Protein AF-A0A2M8KSE2-F1 (afdb_monomer)

Sequence (345 aa):
MVDVSLIIIALLVLVIVVGVIILFKKSGQSHSSEMLEYLKQTMQTVHETNRRYDELTHMVSKQLADQSTGFFSTLQKNSADMNQRLDKAAQVIGAVQKNIGELSEVGRSIKDLQDYLRSPKLRGNIGEHILVEALRQLLPRELYEIQYAFPSGETVDAIIKIGDMYIPIDSKFPMENFTKMNKTHAEEKKLAQKQFFIDVRKHIADIAKKYISANAKTVNYALMYVPSESIYYEIIQHDDIFNLSRDKSVLLVSPMSFNAFLRAVLMSLQGIRVQKKAREILSILESTKKEYEKIDEALGVLEKHFGNAYNQLQNVNKFFMRLGTKLEQTKHVELPVRKEEEASV

Structure (mmCIF, N/CA/C/O backbone):
data_AF-A0A2M8KSE2-F1
#
_entry.id   AF-A0A2M8KSE2-F1
#
loop_
_atom_site.group_PDB
_atom_site.id
_atom_site.type_symbol
_atom_site.label_atom_id
_atom_site.label_alt_id
_atom_site.label_comp_id
_atom_site.label_asym_id
_atom_site.label_entity_id
_atom_site.label_seq_id
_atom_site.pdbx_PDB_ins_code
_atom_site.Cartn_x
_atom_site.Cartn_y
_atom_site.Cartn_z
_atom_site.occupancy
_atom_site.B_iso_or_equiv
_atom_site.auth_seq_id
_atom_site.auth_comp_id
_atom_site.auth_asym_id
_atom_site.auth_atom_id
_atom_site.pdbx_PDB_model_num
ATOM 1 N N . MET A 1 1 ? 18.320 -4.318 -51.887 1.00 44.09 1 MET A N 1
ATOM 2 C CA . MET A 1 1 ? 18.591 -2.927 -52.308 1.00 44.09 1 MET A CA 1
ATOM 3 C C . MET A 1 1 ? 20.033 -2.887 -52.770 1.00 44.09 1 MET A C 1
ATOM 5 O O . MET A 1 1 ? 20.881 -3.331 -52.010 1.00 44.09 1 MET A O 1
ATOM 9 N N . VAL A 1 2 ? 20.306 -2.498 -54.018 1.00 41.31 2 VAL A N 1
ATOM 10 C CA . VAL A 1 2 ? 21.694 -2.348 -54.487 1.00 41.31 2 VAL A CA 1
ATOM 11 C C . VAL A 1 2 ? 22.317 -1.196 -53.704 1.00 41.31 2 VAL A C 1
ATOM 13 O O . VAL A 1 2 ? 21.706 -0.136 -53.586 1.00 41.31 2 VAL A O 1
ATOM 16 N N . ASP A 1 3 ? 23.480 -1.447 -53.113 1.00 65.31 3 ASP A N 1
ATOM 17 C CA . ASP A 1 3 ? 24.165 -0.518 -52.224 1.00 65.31 3 ASP A CA 1
ATOM 18 C C . ASP A 1 3 ? 24.578 0.736 -53.011 1.00 65.31 3 ASP A C 1
ATOM 20 O O . ASP A 1 3 ? 25.306 0.657 -54.005 1.00 65.31 3 ASP A O 1
ATOM 24 N N . VAL A 1 4 ? 24.067 1.900 -52.603 1.00 62.91 4 VAL A N 1
ATOM 25 C CA . VAL A 1 4 ? 24.293 3.182 -53.294 1.00 62.91 4 VAL A CA 1
ATOM 26 C C . VAL A 1 4 ? 25.793 3.489 -53.391 1.00 62.91 4 VAL A C 1
ATOM 28 O O . VAL A 1 4 ? 26.250 4.059 -54.380 1.00 62.91 4 VAL A O 1
ATOM 31 N N . SER A 1 5 ? 26.577 3.018 -52.419 1.00 57.56 5 SER A N 1
ATOM 32 C CA . SER A 1 5 ? 28.038 3.111 -52.403 1.00 57.56 5 SER A CA 1
ATOM 33 C C . SER A 1 5 ? 28.705 2.338 -53.554 1.00 57.56 5 SER A C 1
ATOM 35 O O . SER A 1 5 ? 29.595 2.865 -54.222 1.00 57.56 5 SER A O 1
ATOM 37 N N . LEU A 1 6 ? 28.223 1.130 -53.862 1.00 63.75 6 LEU A N 1
ATOM 38 C CA . LEU A 1 6 ? 28.687 0.304 -54.981 1.00 63.75 6 LEU A CA 1
ATOM 39 C C . LEU A 1 6 ? 28.359 0.945 -56.332 1.00 63.75 6 LEU A C 1
ATOM 41 O O . LEU A 1 6 ? 29.178 0.891 -57.246 1.00 63.75 6 LEU A O 1
ATOM 45 N N . ILE A 1 7 ? 27.198 1.596 -56.444 1.00 70.25 7 ILE A N 1
ATOM 46 C CA . ILE A 1 7 ? 26.791 2.317 -57.659 1.00 70.25 7 ILE A CA 1
ATOM 47 C C . ILE A 1 7 ? 27.693 3.536 -57.887 1.00 70.25 7 ILE A C 1
ATOM 49 O O . ILE A 1 7 ? 28.144 3.759 -59.010 1.00 70.25 7 ILE A O 1
ATOM 53 N N . ILE A 1 8 ? 28.005 4.296 -56.830 1.00 68.44 8 ILE A N 1
ATOM 54 C CA . ILE A 1 8 ? 28.887 5.469 -56.917 1.00 68.44 8 ILE A CA 1
ATOM 55 C C . ILE A 1 8 ? 30.313 5.050 -57.293 1.00 68.44 8 ILE A C 1
ATOM 57 O O . ILE A 1 8 ? 30.895 5.642 -58.199 1.00 68.44 8 ILE A O 1
ATOM 61 N N . ILE A 1 9 ? 30.862 4.003 -56.664 1.00 71.44 9 ILE A N 1
ATOM 62 C CA . ILE A 1 9 ? 32.203 3.486 -56.987 1.00 71.44 9 ILE A CA 1
ATOM 63 C C . ILE A 1 9 ? 32.243 2.948 -58.425 1.00 71.44 9 ILE A C 1
ATOM 65 O O . ILE A 1 9 ? 33.186 3.246 -59.157 1.00 71.44 9 ILE A O 1
ATOM 69 N N . ALA A 1 10 ? 31.214 2.216 -58.862 1.00 73.75 10 ALA A N 1
ATOM 70 C CA . ALA A 1 10 ? 31.125 1.706 -60.229 1.00 73.75 10 ALA A CA 1
ATOM 71 C C . ALA A 1 10 ? 31.049 2.835 -61.272 1.00 73.75 10 ALA A C 1
ATOM 73 O O . ALA A 1 10 ? 31.732 2.758 -62.291 1.00 73.75 10 ALA A O 1
ATOM 74 N N . LEU A 1 11 ? 30.288 3.905 -61.009 1.00 74.19 11 LEU A N 1
ATOM 75 C CA . LEU A 1 11 ? 30.236 5.094 -61.869 1.00 74.19 11 LEU A CA 1
ATOM 76 C C . LEU A 1 11 ? 31.586 5.818 -61.931 1.00 74.19 11 LEU A C 1
ATOM 78 O O . LEU A 1 11 ? 32.013 6.211 -63.014 1.00 74.19 11 LEU A O 1
ATOM 82 N N . LEU A 1 12 ? 32.288 5.951 -60.802 1.00 71.75 12 LEU A N 1
ATOM 83 C CA . LEU A 1 12 ? 33.606 6.593 -60.742 1.00 71.75 12 LEU A CA 1
ATOM 84 C C . LEU A 1 12 ? 34.656 5.794 -61.529 1.00 71.75 12 LEU A C 1
ATOM 86 O O . LEU A 1 12 ? 35.400 6.364 -62.325 1.00 71.75 12 LEU A O 1
ATOM 90 N N . VAL A 1 13 ? 34.666 4.466 -61.374 1.00 75.94 13 VAL A N 1
ATOM 91 C CA . VAL A 1 13 ? 35.534 3.568 -62.152 1.00 75.94 13 VAL A CA 1
ATOM 92 C C . VAL A 1 13 ? 35.181 3.623 -63.639 1.00 75.94 13 VAL A C 1
ATOM 94 O O . VAL A 1 13 ? 36.085 3.696 -64.466 1.00 75.94 13 VAL A O 1
ATOM 97 N N . LEU A 1 14 ? 33.894 3.656 -63.997 1.00 74.75 14 LEU A N 1
ATOM 98 C CA . LEU A 1 14 ? 33.448 3.761 -65.388 1.00 74.75 14 LEU A CA 1
ATOM 99 C C . LEU A 1 14 ? 33.913 5.072 -66.036 1.00 74.75 14 LEU A C 1
ATOM 101 O O . LEU A 1 14 ? 34.422 5.044 -67.152 1.00 74.75 14 LEU A O 1
ATOM 105 N N . VAL A 1 15 ? 33.800 6.204 -65.335 1.00 78.00 15 VAL A N 1
ATOM 106 C CA . VAL A 1 15 ? 34.282 7.508 -65.823 1.00 78.00 15 VAL A CA 1
ATOM 107 C C . VAL A 1 15 ? 35.799 7.491 -66.022 1.00 78.00 15 VAL A C 1
ATOM 109 O O . VAL A 1 15 ? 36.280 7.951 -67.058 1.00 78.00 15 VAL A O 1
ATOM 112 N N . ILE A 1 16 ? 36.553 6.901 -65.087 1.00 75.81 16 ILE A N 1
ATOM 113 C CA . ILE A 1 16 ? 38.011 6.749 -65.208 1.00 75.81 16 ILE A CA 1
ATOM 114 C C . ILE A 1 16 ? 38.365 5.865 -66.414 1.00 75.81 16 ILE A C 1
ATOM 116 O O . ILE A 1 16 ? 39.215 6.239 -67.218 1.00 75.81 16 ILE A O 1
ATOM 120 N N . VAL A 1 17 ? 37.696 4.722 -66.587 1.00 77.62 17 VAL A N 1
ATOM 121 C CA . VAL A 1 17 ? 37.949 3.783 -67.693 1.00 77.62 17 VAL A CA 1
ATOM 122 C C . VAL A 1 17 ? 37.598 4.405 -69.046 1.00 77.62 17 VAL A C 1
ATOM 124 O O . VAL A 1 17 ? 38.388 4.310 -69.983 1.00 77.62 17 VAL A O 1
ATOM 127 N N . VAL A 1 18 ? 36.457 5.090 -69.157 1.00 78.44 18 VAL A N 1
ATOM 128 C CA . VAL A 1 18 ? 36.048 5.791 -70.384 1.00 78.44 18 VAL A CA 1
ATOM 129 C C . VAL A 1 18 ? 37.015 6.932 -70.707 1.00 78.44 18 VAL A C 1
ATOM 131 O O . VAL A 1 18 ? 37.415 7.073 -71.862 1.00 78.44 18 VAL A O 1
ATOM 134 N N . GLY A 1 19 ? 37.464 7.687 -69.698 1.00 76.12 19 GLY A N 1
ATOM 135 C CA . GLY A 1 19 ? 38.499 8.709 -69.856 1.00 76.12 19 GLY A CA 1
ATOM 136 C C . GLY A 1 19 ? 39.807 8.129 -70.399 1.00 76.12 19 GLY A C 1
ATOM 137 O O . GLY A 1 19 ? 40.349 8.637 -71.378 1.00 76.12 19 GLY A O 1
ATOM 138 N N . VAL A 1 20 ? 40.268 7.006 -69.840 1.00 72.56 20 VAL A N 1
ATOM 139 C CA . VAL A 1 20 ? 41.473 6.299 -70.304 1.00 72.56 20 VAL A CA 1
ATOM 140 C C . VAL A 1 20 ? 41.312 5.802 -71.748 1.00 72.56 20 VAL A C 1
ATOM 142 O O . VAL A 1 20 ? 42.213 5.998 -72.561 1.00 72.56 20 VAL A O 1
ATOM 145 N N . ILE A 1 21 ? 40.166 5.218 -72.112 1.00 77.56 21 ILE A N 1
ATOM 146 C CA . ILE A 1 21 ? 39.914 4.697 -73.470 1.00 77.56 21 ILE A CA 1
ATOM 147 C C . ILE A 1 21 ? 39.871 5.821 -74.516 1.00 77.56 21 ILE A C 1
ATOM 149 O O . ILE A 1 21 ? 40.443 5.676 -75.599 1.00 77.56 21 ILE A O 1
ATOM 153 N N . ILE A 1 22 ? 39.223 6.950 -74.208 1.00 76.06 22 ILE A N 1
ATOM 154 C CA . ILE A 1 22 ? 39.171 8.116 -75.105 1.00 76.06 22 ILE A CA 1
ATOM 155 C C . ILE A 1 22 ? 40.580 8.687 -75.332 1.00 76.06 22 ILE A C 1
ATOM 157 O O . ILE A 1 22 ? 40.906 9.070 -76.456 1.00 76.06 22 ILE A O 1
ATOM 161 N N . LEU A 1 23 ? 41.431 8.678 -74.301 1.00 59.25 23 LEU A N 1
ATOM 162 C CA . LEU A 1 23 ? 42.822 9.133 -74.381 1.00 59.25 23 LEU A CA 1
ATOM 163 C C . LEU A 1 23 ? 43.706 8.190 -75.211 1.00 59.25 23 LEU A C 1
ATOM 165 O O . LEU A 1 23 ? 44.484 8.658 -76.040 1.00 59.25 23 LEU A O 1
ATOM 169 N N . PHE A 1 24 ? 43.543 6.870 -75.073 1.00 62.16 24 PHE A N 1
ATOM 170 C CA . PHE A 1 24 ? 44.286 5.892 -75.881 1.00 62.16 24 PHE A CA 1
ATOM 171 C C . PHE A 1 24 ? 43.940 5.954 -77.374 1.00 62.16 24 PHE A C 1
ATOM 173 O O . PHE A 1 24 ? 44.793 5.687 -78.217 1.00 62.16 24 PHE A O 1
ATOM 180 N N . LYS A 1 25 ? 42.701 6.325 -77.720 1.00 60.66 25 LYS A N 1
ATOM 181 C CA . LYS A 1 25 ? 42.246 6.378 -79.116 1.00 60.66 25 LYS A CA 1
ATOM 182 C C . LYS A 1 25 ? 42.729 7.629 -79.869 1.00 60.66 25 LYS A C 1
ATOM 184 O O . LYS A 1 25 ? 42.568 7.679 -81.087 1.00 60.66 25 LYS A O 1
ATOM 189 N N . LYS A 1 26 ? 43.292 8.641 -79.188 1.00 52.66 26 LYS A N 1
ATOM 190 C CA . LYS A 1 26 ? 43.499 9.973 -79.784 1.00 52.66 26 LYS A CA 1
ATOM 191 C C . LYS A 1 26 ? 44.944 10.415 -80.056 1.00 52.66 26 LYS A C 1
ATOM 193 O O . LYS A 1 26 ? 45.080 11.434 -80.725 1.00 52.66 26 LYS A O 1
ATOM 198 N N . SER A 1 27 ? 46.027 9.735 -79.650 1.00 48.41 27 SER A N 1
ATOM 199 C CA . SER A 1 27 ? 47.361 10.262 -80.022 1.00 48.41 27 SER A CA 1
ATOM 200 C C . SER A 1 27 ? 48.564 9.338 -79.828 1.00 48.41 27 SER A C 1
ATOM 202 O O . SER A 1 27 ? 48.822 8.842 -78.734 1.00 48.41 27 SER A O 1
ATOM 204 N N . GLY A 1 28 ? 49.380 9.245 -80.883 1.00 51.38 28 GLY A N 1
ATOM 205 C CA . GLY A 1 28 ? 50.820 9.051 -80.775 1.00 51.38 28 GLY A CA 1
ATOM 206 C C . GLY A 1 28 ? 51.539 10.377 -80.479 1.00 51.38 28 GLY A C 1
ATOM 207 O O . GLY A 1 28 ? 51.339 11.376 -81.162 1.00 51.38 28 GLY A O 1
ATOM 208 N N . GLN A 1 29 ? 52.412 10.322 -79.471 1.00 46.50 29 GLN A N 1
ATOM 209 C CA . GLN A 1 29 ? 53.623 11.132 -79.266 1.00 46.50 29 GLN A CA 1
ATOM 210 C C . GLN A 1 29 ? 53.564 12.534 -78.611 1.00 46.50 29 GLN A C 1
ATOM 212 O O . GLN A 1 29 ? 54.625 12.999 -78.210 1.00 46.50 29 GLN A O 1
ATOM 217 N N . SER A 1 30 ? 52.405 13.160 -78.337 1.00 48.66 30 SER A N 1
ATOM 218 C CA . SER A 1 30 ? 52.358 14.456 -77.593 1.00 48.66 30 SER A CA 1
ATOM 219 C C . SER A 1 30 ? 51.653 14.433 -76.214 1.00 48.66 30 SER A C 1
ATOM 221 O O . SER A 1 30 ? 51.507 15.476 -75.585 1.00 48.66 30 SER A O 1
ATOM 223 N N . HIS A 1 31 ? 51.213 13.273 -75.707 1.00 52.88 31 HIS A N 1
ATOM 224 C CA . HIS A 1 31 ? 50.297 13.162 -74.545 1.00 52.88 31 HIS A CA 1
ATOM 225 C C . HIS A 1 31 ? 50.946 12.932 -73.160 1.00 52.88 31 HIS A C 1
ATOM 227 O O . HIS A 1 31 ? 50.240 12.887 -72.154 1.00 52.88 31 HIS A O 1
ATOM 233 N N . SER A 1 32 ? 52.272 12.773 -73.058 1.00 55.28 32 SER A N 1
ATOM 234 C CA . SER A 1 32 ? 52.916 12.453 -71.766 1.00 55.28 32 SER A CA 1
ATOM 235 C C . SER A 1 32 ? 52.898 13.635 -70.778 1.00 55.28 32 SER A C 1
ATOM 237 O O . SER A 1 32 ? 52.727 13.434 -69.578 1.00 55.28 32 SER A O 1
ATOM 239 N N . SER A 1 33 ? 53.013 14.881 -71.253 1.00 58.81 33 SER A N 1
ATOM 240 C CA . SER A 1 33 ? 52.985 16.082 -70.400 1.00 58.81 33 SER A CA 1
ATOM 241 C C . SER A 1 33 ? 51.590 16.400 -69.851 1.00 58.81 33 SER A C 1
ATOM 243 O O . SER A 1 33 ? 51.463 16.611 -68.650 1.00 58.81 33 SER A O 1
ATOM 245 N N . GLU A 1 34 ? 50.552 16.379 -70.691 1.00 68.00 34 GLU A N 1
ATOM 246 C CA . GLU A 1 34 ? 49.160 16.627 -70.272 1.00 68.00 34 GLU A CA 1
ATOM 247 C C . GLU A 1 34 ? 48.639 15.537 -69.325 1.00 68.00 34 GLU A C 1
ATOM 249 O O . GLU A 1 34 ? 47.987 15.838 -68.326 1.00 68.00 34 GLU A O 1
ATOM 254 N N . MET A 1 35 ? 48.990 14.269 -69.577 1.00 62.91 35 MET A N 1
ATOM 255 C CA . MET A 1 35 ? 48.657 13.159 -68.680 1.00 62.91 35 MET A CA 1
ATOM 256 C C . MET A 1 35 ? 49.332 13.311 -67.312 1.00 62.91 35 MET A C 1
ATOM 258 O O . MET A 1 35 ? 48.713 13.035 -66.287 1.00 62.91 35 MET A O 1
ATOM 262 N N . LEU A 1 36 ? 50.591 13.756 -67.272 1.00 67.69 36 LEU A N 1
ATOM 263 C CA . LEU A 1 36 ? 51.289 14.009 -66.011 1.00 67.69 36 LEU A CA 1
ATOM 264 C C . LEU A 1 36 ? 50.680 15.180 -65.241 1.00 67.69 36 LEU A C 1
ATOM 266 O O . LEU A 1 36 ? 50.601 15.109 -64.018 1.00 67.69 36 LEU A O 1
ATOM 270 N N . GLU A 1 37 ? 50.229 16.224 -65.931 1.00 73.94 37 GLU A N 1
ATOM 271 C CA . GLU A 1 37 ? 49.560 17.359 -65.293 1.00 73.94 37 GLU A CA 1
ATOM 272 C C . GLU A 1 37 ? 48.201 16.948 -64.711 1.00 73.94 37 GLU A C 1
ATOM 274 O O . GLU A 1 37 ? 47.922 17.202 -63.540 1.00 73.94 37 GLU A O 1
ATOM 279 N N . TYR A 1 38 ? 47.406 16.186 -65.470 1.00 74.12 38 TYR A N 1
ATOM 280 C CA . TYR A 1 38 ? 46.151 15.607 -64.987 1.00 74.12 38 TYR A CA 1
ATOM 281 C C . TYR A 1 38 ? 46.367 14.658 -63.797 1.00 74.12 38 TYR A C 1
ATOM 283 O O . TYR A 1 38 ? 45.605 14.663 -62.827 1.00 74.12 38 TYR A O 1
ATOM 291 N N . LEU A 1 39 ? 47.434 13.855 -63.829 1.00 71.88 39 LEU A N 1
ATOM 292 C CA . LEU A 1 39 ? 47.775 12.938 -62.747 1.00 71.88 39 LEU A CA 1
ATOM 293 C C . LEU A 1 39 ? 48.263 13.681 -61.495 1.00 71.88 39 LEU A C 1
ATOM 295 O O . LEU A 1 39 ? 47.887 13.299 -60.390 1.00 71.88 39 LEU A O 1
ATOM 299 N N . LYS A 1 40 ? 49.033 14.767 -61.645 1.00 75.19 40 LYS A N 1
ATOM 300 C CA . LYS A 1 40 ? 49.417 15.662 -60.539 1.00 75.19 40 LYS A CA 1
ATOM 301 C C . LYS A 1 40 ? 48.204 16.344 -59.914 1.00 75.19 40 LYS A C 1
ATOM 303 O O . LYS A 1 40 ? 48.079 16.343 -58.690 1.00 75.19 40 LYS A O 1
ATOM 308 N N . GLN A 1 41 ? 47.292 16.862 -60.733 1.00 77.62 41 GLN A N 1
ATOM 309 C CA . GLN A 1 41 ? 46.042 17.453 -60.260 1.00 77.62 41 GLN A CA 1
ATOM 310 C C . GLN A 1 41 ? 45.202 16.412 -59.502 1.00 77.62 41 GLN A C 1
ATOM 312 O O . GLN A 1 41 ? 44.742 16.667 -58.391 1.00 77.62 41 GLN A O 1
ATOM 317 N N . THR A 1 42 ? 45.092 15.196 -60.041 1.00 72.44 42 THR A N 1
ATOM 318 C CA . THR A 1 42 ? 44.384 14.086 -59.387 1.00 72.44 42 THR A CA 1
ATOM 319 C C . THR A 1 42 ? 45.064 13.661 -58.077 1.00 72.44 42 THR A C 1
ATOM 321 O O . THR A 1 42 ? 44.369 13.428 -57.090 1.00 72.44 42 THR A O 1
ATOM 324 N N . MET A 1 43 ? 46.407 13.614 -58.012 1.00 71.19 43 MET A N 1
ATOM 325 C CA . MET A 1 43 ? 47.148 13.356 -56.762 1.00 71.19 43 MET A CA 1
ATOM 326 C C . MET A 1 43 ? 46.779 14.368 -55.680 1.00 71.19 43 MET A C 1
ATOM 328 O O . MET A 1 43 ? 46.512 13.983 -54.542 1.00 71.19 43 MET A O 1
ATOM 332 N N . GLN A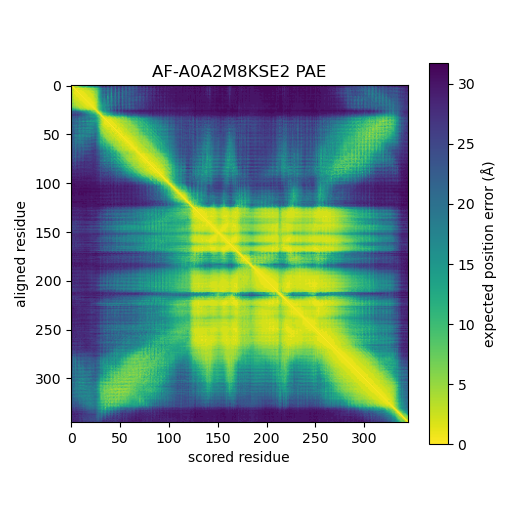 1 44 ? 46.777 15.656 -56.032 1.00 77.88 44 GLN A N 1
ATOM 333 C CA . GLN A 1 44 ? 46.474 16.736 -55.099 1.00 77.88 44 GLN A CA 1
ATOM 334 C C . GLN A 1 44 ? 45.044 16.619 -54.571 1.00 77.88 44 GLN A C 1
ATOM 336 O O . GLN A 1 44 ? 44.844 16.649 -53.358 1.00 77.88 44 GLN A O 1
ATOM 341 N N . THR A 1 45 ? 44.066 16.369 -55.447 1.00 75.75 45 THR A N 1
ATOM 342 C CA . THR A 1 45 ? 42.672 16.143 -55.041 1.00 75.75 45 THR A CA 1
ATOM 343 C C . THR A 1 45 ? 42.520 14.906 -54.150 1.00 75.75 45 THR A C 1
ATOM 345 O O . THR A 1 45 ? 41.795 14.949 -53.157 1.00 75.75 45 THR A O 1
ATOM 348 N N . VAL A 1 46 ? 43.227 13.808 -54.437 1.00 72.56 46 VAL A N 1
ATOM 349 C CA . VAL A 1 46 ? 43.206 12.589 -53.605 1.00 72.56 46 VAL A CA 1
ATOM 350 C C . VAL A 1 46 ? 43.862 12.824 -52.239 1.00 72.56 46 VAL A C 1
ATOM 352 O O . VAL A 1 46 ? 43.361 12.330 -51.229 1.00 72.56 46 VAL A O 1
ATOM 355 N N . HIS A 1 47 ? 44.954 13.588 -52.168 1.00 74.44 47 HIS A N 1
ATOM 356 C CA . HIS A 1 47 ? 45.590 13.965 -50.899 1.00 74.44 47 HIS A CA 1
ATOM 357 C C . HIS A 1 47 ? 44.699 14.877 -50.052 1.00 74.44 47 HIS A C 1
ATOM 359 O O . HIS A 1 47 ? 44.583 14.675 -48.843 1.00 74.44 47 HIS A O 1
ATOM 365 N N . GLU A 1 48 ? 44.042 15.851 -50.678 1.00 77.50 48 GLU A N 1
ATOM 366 C CA . GLU A 1 48 ? 43.097 16.732 -49.995 1.00 77.50 48 GLU A CA 1
ATOM 367 C C . GLU A 1 48 ? 41.873 15.955 -49.491 1.00 77.50 48 GLU A C 1
ATOM 369 O O . GLU A 1 48 ? 41.442 16.136 -48.352 1.00 77.50 48 GLU A O 1
ATOM 374 N N . THR A 1 49 ? 41.369 15.017 -50.297 1.00 73.81 49 THR A N 1
ATOM 375 C CA . THR A 1 49 ? 40.265 14.131 -49.907 1.00 73.81 49 THR A CA 1
ATOM 376 C C . THR A 1 49 ? 40.660 13.221 -48.741 1.00 73.81 49 THR A C 1
ATOM 378 O O . THR A 1 49 ? 39.876 13.083 -47.810 1.00 73.81 49 THR A O 1
ATOM 381 N N . ASN A 1 50 ? 41.878 12.659 -48.736 1.00 72.88 50 ASN A N 1
ATOM 382 C CA . ASN A 1 50 ? 42.402 11.867 -47.612 1.00 72.88 50 ASN A CA 1
ATOM 383 C C . ASN A 1 50 ? 42.429 12.668 -46.305 1.00 72.88 50 ASN A C 1
ATOM 385 O O . ASN A 1 50 ? 41.911 12.196 -45.300 1.00 72.88 50 ASN A O 1
ATOM 389 N N . ARG A 1 51 ? 42.966 13.896 -46.330 1.00 77.75 51 ARG A N 1
ATOM 390 C CA . ARG A 1 51 ? 43.019 14.761 -45.139 1.00 77.75 51 ARG A CA 1
ATOM 391 C C . ARG A 1 51 ? 41.633 15.079 -44.588 1.00 77.75 51 ARG A C 1
ATOM 393 O O . ARG A 1 51 ? 41.408 14.947 -43.391 1.00 77.75 51 ARG A O 1
ATOM 400 N N . ARG A 1 52 ? 40.684 15.429 -45.462 1.00 76.81 52 ARG A N 1
ATOM 401 C CA . ARG A 1 52 ? 39.290 15.671 -45.057 1.00 76.81 52 ARG A CA 1
ATOM 402 C C . ARG A 1 52 ? 38.626 14.410 -44.496 1.00 76.81 52 ARG A C 1
ATOM 404 O O . ARG A 1 52 ? 37.804 14.507 -43.591 1.00 76.81 52 ARG A O 1
ATOM 411 N N . TYR A 1 53 ? 38.976 13.232 -45.014 1.00 72.25 53 TYR A N 1
ATOM 412 C CA . TYR A 1 53 ? 38.453 11.955 -44.526 1.00 72.25 53 TYR A CA 1
ATOM 413 C C . TYR A 1 53 ? 39.021 11.583 -43.148 1.00 72.25 53 TYR A C 1
ATOM 415 O O . TYR A 1 53 ? 38.269 11.117 -42.292 1.00 72.25 53 TYR A O 1
ATOM 423 N N . ASP A 1 54 ? 40.312 11.836 -42.911 1.00 73.88 54 ASP A N 1
ATOM 424 C CA . ASP A 1 54 ? 40.960 11.687 -41.600 1.00 73.88 54 ASP A CA 1
ATOM 425 C C . ASP A 1 54 ? 40.307 12.597 -40.550 1.00 73.88 54 ASP A C 1
ATOM 427 O O . ASP A 1 54 ? 39.922 12.139 -39.472 1.00 73.88 54 ASP A O 1
ATOM 431 N N . GLU A 1 55 ? 40.113 13.876 -40.884 1.00 80.75 55 GLU A N 1
ATOM 432 C CA . GLU A 1 55 ? 39.451 14.853 -40.013 1.00 80.75 55 GLU A CA 1
ATOM 433 C C . GLU A 1 55 ? 38.006 14.449 -39.692 1.00 80.75 55 GLU A C 1
ATOM 435 O O . GLU A 1 55 ? 37.600 14.479 -38.528 1.00 80.75 55 GLU A O 1
ATOM 440 N N . LEU A 1 56 ? 37.240 14.015 -40.699 1.00 75.56 56 LEU A N 1
ATOM 441 C CA . LEU A 1 56 ? 35.865 13.551 -40.517 1.00 75.56 56 LEU A CA 1
ATOM 442 C C . LEU A 1 56 ? 35.803 12.289 -39.646 1.00 75.56 56 LEU A C 1
ATOM 444 O O . LEU A 1 56 ? 34.965 12.208 -38.751 1.00 75.56 56 LEU A O 1
ATOM 448 N N . THR A 1 57 ? 36.701 11.327 -39.868 1.00 72.19 57 THR A N 1
ATOM 449 C CA . THR A 1 57 ? 36.748 10.073 -39.099 1.00 72.19 57 THR A CA 1
ATOM 450 C C . THR A 1 57 ? 37.078 10.345 -37.633 1.00 72.19 57 THR A C 1
ATOM 452 O O . THR A 1 57 ? 36.395 9.840 -36.742 1.00 72.19 57 THR A O 1
ATOM 455 N N . HIS A 1 58 ? 38.067 11.203 -37.363 1.00 78.38 58 HIS A N 1
ATOM 456 C CA . HIS A 1 58 ? 38.400 11.616 -36.001 1.00 78.38 58 HIS A CA 1
ATOM 457 C C . HIS A 1 58 ? 37.267 12.394 -35.324 1.00 78.38 58 HIS A C 1
ATOM 459 O O . HIS A 1 58 ? 36.996 12.170 -34.144 1.00 78.38 58 HIS A O 1
ATOM 465 N N . MET A 1 59 ? 36.593 13.286 -36.052 1.00 76.81 59 MET A N 1
ATOM 466 C CA . MET A 1 59 ? 35.472 14.065 -35.525 1.00 76.81 59 MET A CA 1
ATOM 467 C C . MET A 1 59 ? 34.283 13.170 -35.172 1.00 76.81 59 MET A C 1
ATOM 469 O O . MET A 1 59 ? 33.738 13.287 -34.077 1.00 76.81 59 MET A O 1
ATOM 473 N N . VAL A 1 60 ? 33.928 12.235 -36.057 1.00 72.75 60 VAL A N 1
ATOM 474 C CA . VAL A 1 60 ? 32.859 11.257 -35.826 1.00 72.75 60 VAL A CA 1
ATOM 475 C C . VAL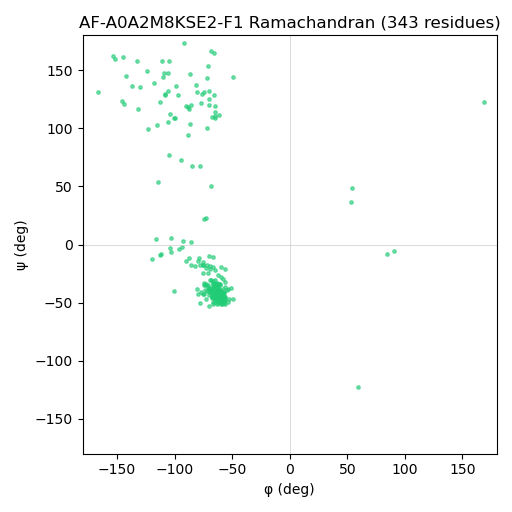 A 1 60 ? 33.214 10.347 -34.653 1.00 72.75 60 VAL A C 1
ATOM 477 O O . VAL A 1 60 ? 32.426 10.249 -33.720 1.00 72.75 60 VAL A O 1
ATOM 480 N N . SER A 1 61 ? 34.407 9.744 -34.634 1.00 71.25 61 SER A N 1
ATOM 481 C CA . SER A 1 61 ? 34.839 8.856 -33.543 1.00 71.25 61 SER A CA 1
ATOM 482 C C . SER A 1 61 ? 34.801 9.557 -32.180 1.00 71.25 61 SER A C 1
ATOM 484 O O . SER A 1 61 ? 34.235 9.035 -31.219 1.00 71.25 61 SER A O 1
ATOM 486 N N . LYS A 1 62 ? 35.319 10.788 -32.110 1.00 79.44 62 LYS A N 1
ATOM 487 C CA . LYS A 1 62 ? 35.291 11.594 -30.887 1.00 79.44 62 LYS A CA 1
ATOM 488 C C . LYS A 1 62 ? 33.864 11.931 -30.456 1.00 79.44 62 LYS A C 1
ATOM 490 O O . LYS A 1 62 ? 33.522 11.751 -29.292 1.00 79.44 62 LYS A O 1
ATOM 495 N N . GLN A 1 63 ? 33.023 12.384 -31.384 1.00 74.31 63 GLN A N 1
ATOM 496 C CA . GLN A 1 63 ? 31.644 12.753 -31.074 1.00 74.31 63 GLN A CA 1
ATOM 497 C C . GLN A 1 63 ? 30.807 11.548 -30.628 1.00 74.31 63 GLN A C 1
ATOM 499 O O . GLN A 1 63 ? 29.975 11.689 -29.735 1.00 74.31 63 GLN A O 1
ATOM 504 N N . LEU A 1 64 ? 31.064 10.359 -31.180 1.00 69.38 64 LEU A N 1
ATOM 505 C CA . LEU A 1 64 ? 30.441 9.109 -30.744 1.00 69.38 64 LEU A CA 1
ATOM 506 C C . LEU A 1 64 ? 30.892 8.699 -29.338 1.00 69.38 64 LEU A C 1
ATOM 508 O O . LEU A 1 64 ? 30.050 8.357 -28.507 1.00 69.38 64 LEU A O 1
ATOM 512 N N . ALA A 1 65 ? 32.190 8.787 -29.037 1.00 72.19 65 ALA A N 1
ATOM 513 C CA . ALA A 1 65 ? 32.713 8.503 -27.701 1.00 72.19 65 ALA A CA 1
ATOM 514 C C . ALA A 1 65 ? 32.150 9.469 -26.639 1.00 72.19 65 ALA A C 1
ATOM 516 O O . ALA A 1 65 ? 31.736 9.041 -25.554 1.00 72.19 65 ALA A O 1
ATOM 517 N N . ASP A 1 66 ? 32.070 10.761 -26.970 1.00 77.12 66 ASP A N 1
ATOM 518 C CA . ASP A 1 66 ? 31.506 11.796 -26.100 1.00 77.12 66 ASP A CA 1
ATOM 519 C C . ASP A 1 66 ? 29.999 11.576 -25.874 1.00 77.12 66 ASP A C 1
ATOM 521 O O . ASP A 1 66 ? 29.513 11.658 -24.742 1.00 77.12 66 ASP A O 1
ATOM 525 N N . GLN A 1 67 ? 29.251 11.233 -26.928 1.00 69.94 67 GLN A N 1
ATOM 526 C CA . GLN A 1 67 ? 27.814 10.964 -26.844 1.00 69.94 67 GLN A CA 1
ATOM 527 C C . GLN A 1 67 ? 27.517 9.687 -26.045 1.00 69.94 67 GLN A C 1
ATOM 529 O O . GLN A 1 67 ? 26.590 9.678 -25.230 1.00 69.94 67 GLN A O 1
ATOM 534 N N . SER A 1 68 ? 28.337 8.646 -26.214 1.00 65.94 68 SER A N 1
ATOM 535 C CA . SER A 1 68 ? 28.235 7.390 -25.467 1.00 65.94 68 SER A CA 1
ATOM 536 C C . SER A 1 68 ? 28.451 7.607 -23.970 1.00 65.94 68 SER A C 1
ATOM 538 O O . SER A 1 68 ? 27.599 7.281 -23.136 1.00 65.94 68 SER A O 1
ATOM 540 N N . THR A 1 69 ? 29.537 8.297 -23.620 1.00 73.25 69 THR A N 1
ATOM 541 C CA . THR A 1 69 ? 29.857 8.655 -22.231 1.00 73.25 69 THR A CA 1
ATOM 542 C C . THR A 1 69 ? 28.781 9.562 -21.619 1.00 73.25 69 THR A C 1
ATOM 544 O O . THR A 1 69 ? 28.358 9.365 -20.473 1.00 73.25 69 THR A O 1
ATOM 547 N N . GLY A 1 70 ? 28.277 10.534 -22.387 1.00 74.94 70 GLY A N 1
ATOM 548 C CA . GLY A 1 70 ? 27.194 11.425 -21.971 1.00 74.94 70 GLY A CA 1
ATOM 549 C C . GLY A 1 70 ? 25.898 10.673 -21.659 1.00 74.94 70 GLY A C 1
ATOM 550 O O . GLY A 1 70 ? 25.263 10.930 -20.630 1.00 74.94 70 GLY A O 1
ATOM 551 N N . PHE A 1 71 ? 25.541 9.689 -22.484 1.00 70.38 71 PHE A N 1
ATOM 552 C CA . PHE A 1 71 ? 24.358 8.861 -22.277 1.00 70.38 71 PHE A CA 1
ATOM 553 C C . PHE A 1 71 ? 24.479 7.973 -21.032 1.00 70.38 71 PHE A C 1
ATOM 555 O O . PHE A 1 71 ? 23.608 8.030 -20.159 1.00 70.38 71 PHE A O 1
ATOM 562 N N . PHE A 1 72 ? 25.577 7.218 -20.890 1.00 66.69 72 PHE A N 1
ATOM 563 C CA . PHE A 1 72 ? 25.802 6.366 -19.716 1.00 66.69 72 PHE A CA 1
ATOM 564 C C . PHE A 1 72 ? 25.808 7.170 -18.414 1.00 66.69 72 PHE A C 1
ATOM 566 O O . PHE A 1 72 ? 25.184 6.762 -17.432 1.00 66.69 72 PHE A O 1
ATOM 573 N N . SER A 1 73 ? 26.439 8.348 -18.411 1.00 72.75 73 SER A N 1
ATOM 574 C CA . SER A 1 73 ? 26.449 9.223 -17.235 1.00 72.75 73 SER A CA 1
ATOM 575 C C . SER A 1 73 ? 25.052 9.748 -16.877 1.00 72.75 73 SER A C 1
ATOM 577 O O . SER A 1 73 ? 24.709 9.836 -15.696 1.00 72.75 73 SER A O 1
ATOM 579 N N . THR A 1 74 ? 24.217 10.051 -17.876 1.00 73.69 74 THR A N 1
ATOM 580 C CA . THR A 1 74 ? 22.836 10.516 -17.682 1.00 73.69 74 THR A CA 1
ATOM 581 C C . THR A 1 74 ? 21.950 9.394 -17.151 1.00 73.69 74 THR A C 1
ATOM 583 O O . THR A 1 74 ? 21.211 9.600 -16.189 1.00 73.69 74 THR A O 1
ATOM 586 N N . LEU A 1 75 ? 22.072 8.184 -17.703 1.00 66.19 75 LEU A N 1
ATOM 587 C CA . LEU A 1 75 ? 21.385 7.003 -17.180 1.00 66.19 75 LEU A CA 1
ATOM 588 C C . LEU A 1 75 ? 21.788 6.697 -15.735 1.00 66.19 75 LEU A C 1
ATOM 590 O O . LEU A 1 75 ? 20.919 6.460 -14.896 1.00 66.19 75 LEU A O 1
ATOM 594 N N . GLN A 1 76 ? 23.086 6.729 -15.426 1.00 71.62 76 GLN A N 1
ATOM 595 C CA . GLN A 1 76 ? 23.583 6.461 -14.079 1.00 71.62 76 GLN A CA 1
ATOM 596 C C . GLN A 1 76 ? 23.086 7.512 -13.079 1.00 71.62 76 GLN A C 1
ATOM 598 O O . GLN A 1 76 ? 22.632 7.146 -11.996 1.00 71.62 76 GLN A O 1
ATOM 603 N N . LYS A 1 77 ? 23.102 8.801 -13.448 1.00 78.50 77 LYS A N 1
ATOM 604 C CA . LYS A 1 77 ? 22.546 9.887 -12.624 1.00 78.50 77 LYS A CA 1
ATOM 605 C C . LYS A 1 77 ? 21.045 9.728 -12.397 1.00 78.50 77 LYS A C 1
ATOM 607 O O . LYS A 1 77 ? 20.608 9.829 -11.258 1.00 78.50 77 LYS A O 1
ATOM 612 N N . ASN A 1 78 ? 20.269 9.438 -13.441 1.00 67.50 78 ASN A N 1
ATOM 613 C CA . ASN A 1 78 ? 18.820 9.246 -13.321 1.00 67.50 78 ASN A CA 1
ATOM 614 C C . ASN A 1 78 ? 18.471 8.021 -12.463 1.00 67.50 78 ASN A C 1
ATOM 616 O O . ASN A 1 78 ? 17.551 8.078 -11.650 1.00 67.50 78 ASN A O 1
ATOM 620 N N . SER A 1 79 ? 19.229 6.930 -12.598 1.00 62.56 79 SER A N 1
ATOM 621 C CA . SER A 1 79 ? 19.088 5.740 -11.753 1.00 62.56 79 SER A CA 1
ATOM 622 C C . SER A 1 79 ? 19.433 6.038 -10.287 1.00 62.56 79 SER A C 1
ATOM 624 O O . SER A 1 79 ? 18.687 5.666 -9.381 1.00 62.56 79 SER A O 1
ATOM 626 N N . ALA A 1 80 ? 20.520 6.776 -10.040 1.00 74.19 80 ALA A N 1
ATOM 627 C CA . ALA A 1 80 ? 20.926 7.183 -8.697 1.00 74.19 80 ALA A CA 1
ATOM 628 C C . ALA A 1 80 ? 19.919 8.145 -8.037 1.00 74.19 80 ALA A C 1
ATOM 630 O O . ALA A 1 80 ? 19.560 7.932 -6.880 1.00 74.19 80 ALA A O 1
ATOM 631 N N . ASP A 1 81 ? 19.421 9.154 -8.762 1.00 76.00 81 ASP A N 1
ATOM 632 C CA . ASP A 1 81 ? 18.384 10.075 -8.269 1.00 76.00 81 ASP A CA 1
ATOM 633 C C . ASP A 1 81 ? 17.090 9.324 -7.937 1.00 76.00 81 ASP A C 1
ATOM 635 O O . ASP A 1 81 ? 16.496 9.525 -6.878 1.00 76.00 81 ASP A O 1
ATOM 639 N N . MET A 1 82 ? 16.684 8.385 -8.795 1.00 69.31 82 MET A N 1
ATOM 640 C CA . MET A 1 82 ? 15.536 7.527 -8.529 1.00 69.31 82 MET A CA 1
ATOM 641 C C . MET A 1 82 ? 15.730 6.702 -7.252 1.00 69.31 82 MET A C 1
ATOM 643 O O . MET A 1 82 ? 14.843 6.717 -6.401 1.00 69.31 82 MET A O 1
ATOM 647 N N . ASN A 1 83 ? 16.872 6.029 -7.080 1.00 66.88 83 ASN A N 1
ATOM 648 C CA . ASN A 1 83 ? 17.164 5.270 -5.860 1.00 66.88 83 ASN A CA 1
ATOM 649 C C . ASN A 1 83 ? 17.126 6.170 -4.622 1.00 66.88 83 ASN A C 1
ATOM 651 O O . ASN A 1 83 ? 16.443 5.852 -3.655 1.00 66.88 83 ASN A O 1
ATOM 655 N N . GLN A 1 84 ? 17.738 7.354 -4.684 1.00 76.25 84 GLN A N 1
ATOM 656 C CA . GLN A 1 84 ? 17.713 8.313 -3.581 1.00 76.25 84 GLN A CA 1
ATOM 657 C C . GLN A 1 84 ? 16.288 8.796 -3.258 1.00 76.25 84 GLN A C 1
ATOM 659 O O . GLN A 1 84 ? 15.942 9.009 -2.093 1.00 76.25 84 GLN A O 1
ATOM 664 N N . ARG A 1 85 ? 15.437 8.988 -4.271 1.00 70.06 85 ARG A N 1
ATOM 665 C CA . ARG A 1 85 ? 14.027 9.362 -4.085 1.00 70.06 85 ARG A CA 1
ATOM 666 C C . ARG A 1 85 ? 13.205 8.213 -3.506 1.00 70.06 85 ARG A C 1
ATOM 668 O O . ARG A 1 85 ? 12.338 8.475 -2.673 1.00 70.06 85 ARG A O 1
ATOM 675 N N . LEU A 1 86 ? 13.481 6.971 -3.902 1.00 65.31 86 LEU A N 1
ATOM 676 C CA . LEU A 1 86 ? 12.867 5.777 -3.320 1.00 65.31 86 LEU A CA 1
ATOM 677 C C . LEU A 1 86 ? 13.291 5.587 -1.863 1.00 65.31 86 LEU A C 1
ATOM 679 O O . LEU A 1 86 ? 12.427 5.349 -1.024 1.00 65.31 86 LEU A O 1
ATOM 683 N N . ASP A 1 87 ? 14.565 5.797 -1.542 1.00 71.06 87 ASP A N 1
ATOM 684 C CA . ASP A 1 87 ? 15.079 5.739 -0.173 1.00 71.06 87 ASP A CA 1
ATOM 685 C C . ASP A 1 87 ? 14.454 6.825 0.703 1.00 71.06 87 ASP A C 1
ATOM 687 O O . ASP A 1 87 ? 14.003 6.546 1.811 1.00 71.06 87 ASP A O 1
ATOM 691 N N . LYS A 1 88 ? 14.338 8.060 0.196 1.00 72.75 88 LYS A N 1
ATOM 692 C CA . LYS A 1 88 ? 13.626 9.143 0.896 1.00 72.75 88 LYS A CA 1
ATOM 693 C C . LYS A 1 88 ? 12.151 8.811 1.104 1.00 72.75 88 LYS A C 1
ATOM 695 O O . LYS A 1 88 ? 11.624 9.056 2.184 1.00 72.75 88 LYS A O 1
ATOM 700 N N . ALA A 1 89 ? 11.478 8.246 0.102 1.00 59.91 89 ALA A N 1
ATOM 701 C CA . ALA A 1 89 ? 10.092 7.811 0.246 1.00 59.91 89 ALA A CA 1
ATOM 702 C C . ALA A 1 89 ? 9.966 6.694 1.295 1.00 59.91 89 ALA A C 1
ATOM 704 O O . ALA A 1 89 ? 9.096 6.770 2.160 1.00 59.91 89 ALA A O 1
ATOM 705 N N . ALA A 1 90 ? 10.866 5.708 1.279 1.00 63.78 90 ALA A N 1
ATOM 706 C CA . ALA A 1 90 ? 10.927 4.640 2.271 1.00 63.78 90 ALA A CA 1
ATOM 707 C C . ALA A 1 90 ? 11.219 5.180 3.681 1.00 63.78 90 ALA A C 1
ATOM 709 O O . ALA A 1 90 ? 10.596 4.736 4.641 1.00 63.78 90 ALA A O 1
ATOM 710 N N . GLN A 1 91 ? 12.093 6.181 3.811 1.00 69.19 91 GLN A N 1
ATOM 711 C CA . GLN A 1 91 ? 12.379 6.865 5.074 1.00 69.19 91 GLN A CA 1
ATOM 712 C C . GLN A 1 91 ? 11.186 7.664 5.592 1.00 69.19 91 GLN A C 1
ATOM 714 O O . GLN A 1 91 ? 10.899 7.589 6.779 1.00 69.19 91 GLN A O 1
ATOM 719 N N . VAL A 1 92 ? 10.470 8.407 4.741 1.00 61.78 92 VAL A N 1
ATOM 720 C CA . VAL A 1 92 ? 9.250 9.127 5.147 1.00 61.78 92 VAL A CA 1
ATOM 721 C C . VAL A 1 92 ? 8.177 8.134 5.588 1.00 61.78 92 VAL A C 1
ATOM 723 O O . VAL A 1 92 ? 7.567 8.322 6.638 1.00 61.78 92 VAL A O 1
ATOM 726 N N . ILE A 1 93 ? 7.998 7.034 4.852 1.00 58.66 93 ILE A N 1
ATOM 727 C CA . ILE A 1 93 ? 7.099 5.944 5.250 1.00 58.66 93 ILE A CA 1
ATOM 728 C C . ILE A 1 93 ? 7.546 5.350 6.601 1.00 58.66 93 ILE A C 1
ATOM 730 O O . ILE A 1 93 ? 6.728 5.213 7.508 1.00 58.66 93 ILE A O 1
ATOM 734 N N . GLY A 1 94 ? 8.838 5.078 6.797 1.00 58.31 94 GLY A N 1
ATOM 735 C CA . GLY A 1 94 ? 9.376 4.564 8.063 1.00 58.31 94 GLY A CA 1
ATOM 736 C C . GLY A 1 94 ? 9.279 5.554 9.234 1.00 58.31 94 GLY A C 1
ATOM 737 O O . GLY A 1 94 ? 8.999 5.163 10.364 1.00 58.31 94 GLY A O 1
ATOM 738 N N . ALA A 1 95 ? 9.445 6.853 8.987 1.00 56.62 95 ALA A N 1
ATOM 739 C CA . ALA A 1 95 ? 9.347 7.900 10.004 1.00 56.62 95 ALA A CA 1
ATOM 740 C C . ALA A 1 95 ? 7.900 8.110 10.470 1.00 56.62 95 ALA A C 1
ATOM 742 O O . ALA A 1 95 ? 7.656 8.302 11.660 1.00 56.62 95 ALA A O 1
ATOM 743 N N . VAL A 1 96 ? 6.920 7.996 9.568 1.00 51.75 96 VAL A N 1
ATOM 744 C CA . VAL A 1 96 ? 5.503 8.009 9.962 1.00 51.75 96 VAL A CA 1
ATOM 745 C C . VAL A 1 96 ? 5.155 6.757 10.782 1.00 51.75 96 VAL A C 1
ATOM 747 O O . VAL A 1 96 ? 4.395 6.865 11.741 1.00 51.75 96 VAL A O 1
ATOM 750 N N . GLN A 1 97 ? 5.774 5.601 10.505 1.00 45.75 97 GLN A N 1
ATOM 751 C CA . GLN A 1 97 ? 5.617 4.386 11.321 1.00 45.75 97 GLN A CA 1
ATOM 752 C C . GLN A 1 97 ? 6.110 4.598 12.764 1.00 45.75 97 GLN A C 1
ATOM 754 O O . GLN A 1 97 ? 5.510 4.075 13.700 1.00 45.75 97 GLN A O 1
ATOM 759 N N . LYS A 1 98 ? 7.153 5.420 12.951 1.00 49.41 98 LYS A N 1
ATOM 760 C CA . LYS A 1 98 ? 7.668 5.821 14.269 1.00 49.41 98 LYS A CA 1
ATOM 761 C C . LYS A 1 98 ? 6.747 6.825 14.980 1.00 49.41 98 LYS A C 1
ATOM 763 O O . LYS A 1 98 ? 6.491 6.664 16.168 1.00 49.41 98 LYS A O 1
ATOM 768 N N . ASN A 1 99 ? 6.168 7.782 14.250 1.00 46.00 99 ASN A N 1
ATOM 769 C CA . ASN A 1 99 ? 5.220 8.766 14.800 1.00 46.00 99 ASN A CA 1
ATOM 770 C C . ASN A 1 99 ? 3.861 8.161 15.205 1.00 46.00 99 ASN A C 1
ATOM 772 O O . ASN A 1 99 ? 3.148 8.748 16.013 1.00 46.00 99 ASN A O 1
ATOM 776 N N . ILE A 1 100 ? 3.503 6.973 14.705 1.00 47.72 100 ILE A N 1
ATOM 777 C CA . ILE A 1 100 ? 2.349 6.204 15.210 1.00 47.72 100 ILE A CA 1
ATOM 778 C C . ILE A 1 100 ? 2.567 5.750 16.672 1.00 47.72 100 ILE A C 1
ATOM 780 O O . ILE A 1 100 ? 1.593 5.529 17.388 1.00 47.72 100 ILE A O 1
ATOM 784 N N . GLY A 1 101 ? 3.819 5.667 17.143 1.00 46.91 101 GLY A N 1
ATOM 785 C CA . GLY A 1 101 ? 4.161 5.347 18.535 1.00 46.91 101 GLY A CA 1
ATOM 786 C C . GLY A 1 101 ? 4.034 6.514 19.524 1.00 46.91 101 GLY A C 1
ATOM 787 O O . GLY A 1 101 ? 4.006 6.277 20.728 1.00 46.91 101 GLY A O 1
ATOM 788 N N . GLU A 1 102 ? 3.917 7.758 19.048 1.00 46.00 102 GLU A N 1
ATOM 789 C CA . GLU A 1 102 ? 3.893 8.975 19.878 1.00 46.00 102 GLU A CA 1
ATOM 790 C C . GLU A 1 102 ? 2.525 9.685 19.801 1.00 46.00 102 GLU A C 1
ATOM 792 O O . GLU A 1 102 ? 2.415 10.869 19.493 1.00 46.00 102 GLU A O 1
ATOM 797 N N . LEU A 1 103 ? 1.431 8.968 20.071 1.00 46.66 103 LEU A N 1
ATOM 798 C CA . LEU A 1 103 ? 0.081 9.552 20.112 1.00 46.66 103 LEU A CA 1
ATOM 799 C C . LEU A 1 103 ? -0.235 10.169 21.491 1.00 46.66 103 LEU A C 1
ATOM 801 O O . LEU A 1 103 ? -1.110 9.697 22.210 1.00 46.66 103 LEU A O 1
ATOM 805 N N . SER A 1 104 ? 0.457 11.256 21.854 1.00 43.84 104 SER A N 1
ATOM 806 C CA . SER A 1 104 ? 0.195 12.018 23.096 1.00 43.84 104 SER A CA 1
ATOM 807 C C . SER A 1 104 ? -0.961 13.031 22.991 1.00 43.84 104 SER A C 1
ATOM 809 O O . SER A 1 104 ? -1.513 13.436 24.013 1.00 43.84 104 SER A O 1
ATOM 811 N N . GLU A 1 105 ? -1.384 13.442 21.788 1.00 47.94 105 GLU A N 1
ATOM 812 C CA . GLU A 1 105 ? -2.432 14.475 21.637 1.00 47.94 105 GLU A CA 1
ATOM 813 C C . GLU A 1 105 ? -3.879 13.953 21.675 1.00 47.94 105 GLU A C 1
ATOM 815 O O . GLU A 1 105 ? -4.798 14.720 21.962 1.00 47.94 105 GLU A O 1
ATOM 820 N N . VAL A 1 106 ? -4.109 12.652 21.473 1.00 48.12 106 VAL A N 1
ATOM 821 C CA . VAL A 1 106 ? -5.471 12.080 21.384 1.00 48.12 106 VAL A CA 1
ATOM 822 C C . VAL A 1 106 ? -6.153 11.958 22.759 1.00 48.12 106 VAL A C 1
ATOM 824 O O . VAL A 1 106 ? -7.379 11.902 22.853 1.00 48.12 106 VAL A O 1
ATOM 827 N N . GLY A 1 107 ? -5.384 12.016 23.853 1.00 45.22 107 GLY A N 1
ATOM 828 C CA . GLY A 1 107 ? -5.895 11.883 25.222 1.00 45.22 107 GLY A CA 1
ATOM 829 C C . GLY A 1 107 ? -6.893 12.968 25.654 1.00 45.22 107 GLY A C 1
ATOM 830 O O . GLY A 1 107 ? -7.752 12.700 26.493 1.00 45.22 107 GLY A O 1
ATOM 831 N N . ARG A 1 108 ? -6.834 14.177 25.070 1.00 43.00 108 ARG A N 1
ATOM 832 C CA . ARG A 1 108 ? -7.764 15.274 25.408 1.00 43.00 108 ARG A CA 1
ATOM 833 C C . ARG A 1 108 ? -9.157 15.079 24.803 1.00 43.00 108 ARG A C 1
ATOM 835 O O . ARG A 1 108 ? -10.139 15.234 25.520 1.00 43.00 108 ARG A O 1
ATOM 842 N N . SER A 1 109 ? -9.254 14.643 23.546 1.00 47.53 109 SER A N 1
ATOM 843 C CA . SER A 1 109 ? -10.539 14.422 22.859 1.00 47.53 109 SER A CA 1
ATOM 844 C C . SER A 1 109 ? -11.343 13.237 23.418 1.00 47.53 109 SER A C 1
ATOM 846 O O . SER A 1 109 ? -12.559 13.184 23.258 1.00 47.53 109 SER A O 1
ATOM 848 N N . ILE A 1 110 ? -10.689 12.293 24.105 1.00 48.91 110 ILE A N 1
ATOM 849 C CA . ILE A 1 110 ? -11.325 11.102 24.699 1.00 48.91 110 ILE A CA 1
ATOM 850 C C . ILE A 1 110 ? -12.123 11.439 25.965 1.00 48.91 110 ILE A C 1
ATOM 852 O O . ILE A 1 110 ? -13.150 10.807 26.225 1.00 48.91 110 ILE A O 1
ATOM 856 N N . LYS A 1 111 ? -11.681 12.433 26.747 1.00 46.97 111 LYS A N 1
ATOM 857 C CA . LYS A 1 111 ? -12.384 12.857 27.966 1.00 46.97 111 LYS A CA 1
ATOM 858 C C . LYS A 1 111 ? -13.739 13.485 27.630 1.00 46.97 111 LYS A C 1
ATOM 860 O O . LYS A 1 111 ? -14.744 13.109 28.225 1.00 46.97 111 LYS A O 1
ATOM 865 N N . ASP A 1 112 ? -13.773 14.337 26.607 1.00 53.09 112 ASP A N 1
ATOM 866 C CA . ASP A 1 112 ? -15.013 14.944 26.114 1.00 53.09 112 ASP A CA 1
ATOM 867 C C . ASP A 1 112 ? -15.953 13.876 25.523 1.00 53.09 112 ASP A C 1
ATOM 869 O O . ASP A 1 112 ? -17.155 13.876 25.792 1.00 53.09 112 ASP A O 1
ATOM 873 N N . LEU A 1 113 ? -15.408 12.885 24.803 1.00 51.81 113 LEU A N 1
ATOM 874 C CA . LEU A 1 113 ? -16.168 11.751 24.257 1.00 51.81 113 LEU A CA 1
ATOM 875 C C . LEU A 1 113 ? -16.868 10.927 25.356 1.00 51.81 113 LEU A C 1
ATOM 877 O O . LEU A 1 113 ? -18.017 10.508 25.201 1.00 51.81 113 LEU A O 1
ATOM 881 N N . GLN A 1 114 ? -16.186 10.715 26.486 1.00 54.12 114 GLN A N 1
ATOM 882 C CA . GLN A 1 114 ? -16.735 10.017 27.649 1.00 54.12 114 GLN A CA 1
ATOM 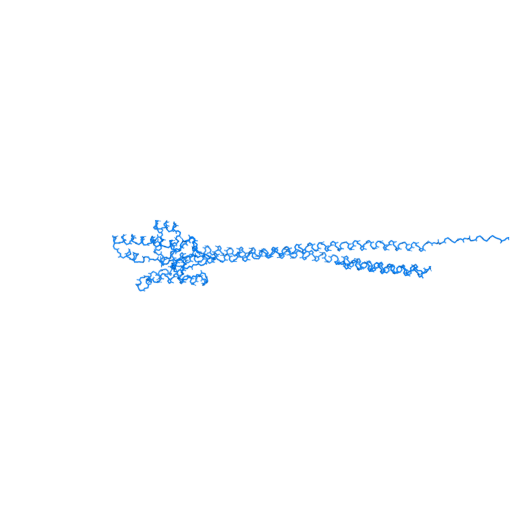883 C C . GLN A 1 114 ? -17.937 10.737 28.263 1.00 54.12 114 GLN A C 1
ATOM 885 O O . GLN A 1 114 ? -18.877 10.073 28.710 1.00 54.12 114 GLN A O 1
ATOM 890 N N . ASP A 1 115 ? -17.925 12.068 28.277 1.00 56.88 115 ASP A N 1
ATOM 891 C CA . ASP A 1 115 ? -19.030 12.864 28.804 1.00 56.88 115 ASP A CA 1
ATOM 892 C C . ASP A 1 115 ? -20.237 12.873 27.848 1.00 56.88 115 ASP A C 1
ATOM 894 O O . ASP A 1 115 ? -21.379 12.767 28.306 1.00 56.88 115 ASP A O 1
ATOM 898 N N . TYR A 1 116 ? -20.014 12.851 26.527 1.00 52.12 116 TYR A N 1
ATOM 899 C CA . TYR A 1 116 ? -21.086 12.724 25.525 1.00 52.12 116 TYR A CA 1
ATOM 900 C C . TYR A 1 116 ? -21.795 11.356 25.548 1.00 52.12 116 TYR A C 1
ATOM 902 O O . TYR A 1 116 ? -23.016 11.286 25.373 1.00 52.12 116 TYR A O 1
ATOM 910 N N . LEU A 1 117 ? -21.073 10.269 25.849 1.00 52.84 117 LEU A N 1
ATOM 911 C CA . LEU A 1 117 ? -21.631 8.910 25.957 1.00 52.84 117 LEU A CA 1
ATOM 912 C C . LEU A 1 117 ? -22.600 8.718 27.144 1.00 52.84 117 LEU A C 1
ATOM 914 O O . LEU A 1 117 ? -23.307 7.708 27.220 1.00 52.84 117 LEU A O 1
ATOM 918 N N . ARG A 1 118 ? -22.685 9.678 28.077 1.00 54.25 118 ARG A N 1
ATOM 919 C CA . ARG A 1 118 ? -23.573 9.595 29.253 1.00 54.25 118 ARG A CA 1
ATOM 920 C C . ARG A 1 118 ? -25.051 9.846 28.910 1.00 54.25 118 ARG A C 1
ATOM 922 O O . ARG A 1 118 ? -25.940 9.334 29.603 1.00 54.25 118 ARG A O 1
ATOM 929 N N . SER A 1 119 ? -25.350 10.561 27.822 1.00 52.09 119 SER A N 1
ATOM 930 C CA . SER A 1 119 ? -26.728 10.927 27.452 1.00 52.09 119 SER A CA 1
ATOM 931 C C . SER A 1 119 ? -27.525 9.750 26.840 1.00 52.09 119 SER A C 1
ATOM 933 O O . SER A 1 119 ? -27.040 9.098 25.917 1.00 52.09 119 SER A O 1
ATOM 935 N N . PRO A 1 120 ? -28.754 9.439 27.311 1.00 49.88 120 PRO A N 1
ATOM 936 C CA . PRO A 1 120 ? -29.580 8.334 26.798 1.00 49.88 120 PRO A CA 1
ATOM 937 C C . PRO A 1 120 ? -30.017 8.449 25.334 1.00 49.88 120 PRO A C 1
ATOM 939 O O . PRO A 1 120 ? -30.115 7.432 24.657 1.00 49.88 120 PRO A O 1
ATOM 942 N N . LYS A 1 121 ? -30.270 9.666 24.833 1.00 46.62 121 LYS A N 1
ATOM 943 C CA . LYS A 1 121 ? -30.828 9.888 23.483 1.00 46.62 121 LYS A CA 1
ATOM 944 C C . LYS A 1 121 ? -29.806 9.740 22.351 1.00 46.62 121 LYS A C 1
ATOM 946 O O . LYS A 1 121 ? -30.198 9.569 21.206 1.00 46.62 121 LYS A O 1
ATOM 951 N N . LEU A 1 122 ? -28.513 9.801 22.668 1.00 50.94 122 LEU A N 1
ATOM 952 C CA . LEU A 1 122 ? -27.421 9.751 21.691 1.00 50.94 122 LEU A CA 1
ATOM 953 C C . LEU A 1 122 ? -26.705 8.380 21.669 1.00 50.94 122 LEU A C 1
ATOM 955 O O . LEU A 1 122 ? -25.815 8.147 20.861 1.00 50.94 122 LEU A O 1
ATOM 959 N N . ARG A 1 123 ? -27.098 7.454 22.554 1.00 56.56 123 ARG A N 1
ATOM 960 C CA . ARG A 1 123 ? -26.359 6.222 22.879 1.00 56.56 123 ARG A CA 1
ATOM 961 C C . ARG A 1 123 ? -26.343 5.137 21.794 1.00 56.56 123 ARG A C 1
ATOM 963 O O . ARG A 1 123 ? -25.439 4.314 21.824 1.00 56.56 123 ARG A O 1
ATOM 970 N N . GLY A 1 124 ? -27.323 5.110 20.888 1.00 57.91 124 GLY A N 1
ATOM 971 C CA . GLY A 1 124 ? -27.433 4.065 19.858 1.00 57.91 124 GLY A CA 1
ATOM 972 C C . GLY A 1 124 ? -26.476 4.272 18.684 1.00 57.91 124 GLY A C 1
ATOM 973 O O . GLY A 1 124 ? -25.707 3.379 18.360 1.00 57.91 124 GLY A O 1
ATOM 974 N N . ASN A 1 125 ? -26.462 5.482 18.115 1.00 63.78 125 ASN A N 1
ATOM 975 C CA . ASN A 1 125 ? -25.753 5.752 16.857 1.00 63.78 125 ASN A CA 1
ATOM 976 C C . ASN A 1 125 ? -24.421 6.491 17.045 1.00 63.78 125 ASN A C 1
ATOM 978 O O . ASN A 1 125 ? -23.700 6.681 16.071 1.00 63.78 125 ASN A O 1
ATOM 982 N N . ILE A 1 126 ? -24.067 6.943 18.259 1.00 70.56 126 ILE A N 1
ATOM 983 C CA . ILE A 1 126 ? -22.801 7.669 18.475 1.00 70.56 126 ILE A CA 1
ATOM 984 C C . ILE A 1 126 ? -21.594 6.833 18.027 1.00 70.56 126 ILE A C 1
ATOM 986 O O . ILE A 1 126 ? -20.684 7.386 17.418 1.00 70.56 126 ILE A O 1
ATOM 990 N N . GLY A 1 127 ? -21.578 5.525 18.310 1.00 72.94 127 GLY A N 1
ATOM 991 C CA . GLY A 1 127 ? -20.452 4.660 17.946 1.00 72.94 127 GLY A CA 1
ATOM 992 C C . GLY A 1 127 ? -20.223 4.614 16.437 1.00 72.94 127 GLY A C 1
ATOM 993 O O . GLY A 1 127 ? -19.121 4.904 15.972 1.00 72.94 127 GLY A O 1
ATOM 9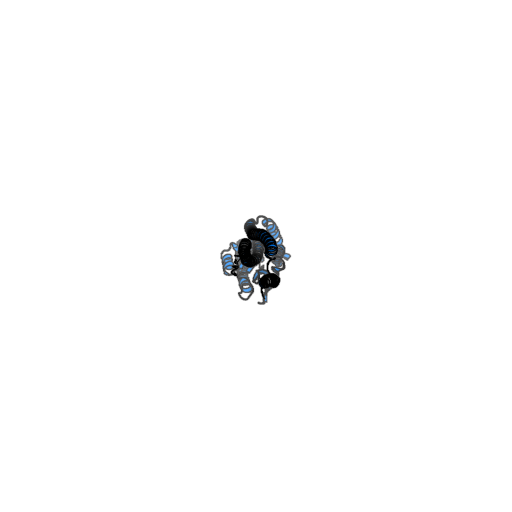94 N N . GLU A 1 128 ? -21.295 4.374 15.683 1.00 81.31 128 GLU A N 1
ATOM 995 C CA . GLU A 1 128 ? -21.285 4.409 14.221 1.00 81.31 128 GLU A CA 1
ATOM 996 C C . GLU A 1 128 ? -20.922 5.800 13.690 1.00 81.31 128 GLU A C 1
ATOM 998 O O . GLU A 1 128 ? -20.119 5.919 12.769 1.00 81.31 128 GLU A O 1
ATOM 1003 N N . HIS A 1 129 ? -21.447 6.873 14.289 1.00 81.75 129 HIS A N 1
ATOM 1004 C CA . HIS A 1 129 ? -21.110 8.237 13.883 1.00 81.75 129 HIS A CA 1
ATOM 1005 C C . HIS A 1 129 ? -19.621 8.553 14.062 1.00 81.75 129 HIS A C 1
ATOM 1007 O O . HIS A 1 129 ? -19.024 9.139 13.161 1.00 81.75 129 HIS A O 1
ATOM 1013 N N . ILE A 1 130 ? -19.008 8.154 15.181 1.00 81.19 130 ILE A N 1
ATOM 1014 C CA . ILE A 1 130 ? -17.570 8.361 15.412 1.00 81.19 130 ILE A CA 1
ATOM 1015 C C . ILE A 1 130 ? -16.750 7.524 14.425 1.00 81.19 130 ILE A C 1
ATOM 1017 O O . ILE A 1 130 ? -15.787 8.032 13.852 1.00 81.19 130 ILE A O 1
ATOM 1021 N N . LEU A 1 131 ? -17.144 6.268 14.192 1.00 87.75 131 LEU A N 1
ATOM 1022 C CA . LEU A 1 131 ? -16.518 5.400 13.193 1.00 87.75 131 LEU A CA 1
ATOM 1023 C C . LEU A 1 131 ? -16.542 6.051 11.801 1.00 87.75 131 LEU A C 1
ATOM 1025 O O . LEU A 1 131 ? -15.506 6.163 11.143 1.00 87.75 131 LEU A O 1
ATOM 1029 N N . VAL A 1 132 ? -17.717 6.511 11.367 1.00 88.94 132 VAL A N 1
ATOM 1030 C CA . VAL A 1 132 ? -17.923 7.154 10.063 1.00 88.94 132 VAL A CA 1
ATOM 1031 C C . VAL A 1 132 ? -17.111 8.438 9.938 1.00 88.94 132 VAL A C 1
ATOM 1033 O O . VAL A 1 132 ? -16.506 8.680 8.893 1.00 88.94 132 VAL A O 1
ATOM 1036 N N . GLU A 1 133 ? -17.075 9.256 10.985 1.00 84.50 133 GLU A N 1
ATOM 1037 C CA . GLU A 1 133 ? -16.324 10.506 10.968 1.00 84.50 133 GLU A CA 1
ATOM 1038 C C . GLU A 1 133 ? -14.810 10.250 10.921 1.00 84.50 133 GLU A C 1
ATOM 1040 O O . GLU A 1 133 ? -14.113 10.869 10.118 1.00 84.50 133 GLU A O 1
ATOM 1045 N N . ALA A 1 134 ? -14.302 9.266 11.672 1.00 83.56 134 ALA A N 1
ATOM 1046 C CA . ALA A 1 134 ? -12.898 8.858 11.606 1.00 83.56 134 ALA A CA 1
ATOM 1047 C C . ALA A 1 134 ? -12.505 8.355 10.203 1.00 83.56 134 ALA A C 1
ATOM 1049 O O . ALA A 1 134 ? -11.456 8.734 9.675 1.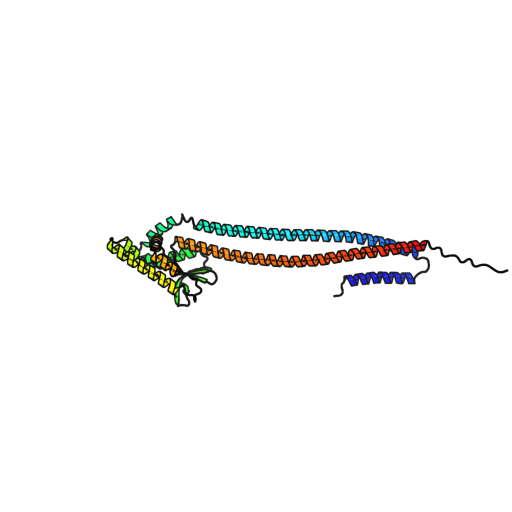00 83.56 134 ALA A O 1
ATOM 1050 N N . LEU A 1 135 ? -13.367 7.553 9.564 1.00 91.12 135 LEU A N 1
ATOM 1051 C CA . LEU A 1 135 ? -13.175 7.119 8.178 1.00 91.12 135 LEU A CA 1
ATOM 1052 C C . LEU A 1 135 ? -13.155 8.309 7.213 1.00 91.12 135 LEU A C 1
ATOM 1054 O O . LEU A 1 135 ? -12.254 8.399 6.385 1.00 91.12 135 LEU A O 1
ATOM 1058 N N . ARG A 1 136 ? -14.108 9.242 7.332 1.00 89.25 136 ARG A N 1
ATOM 1059 C CA . ARG A 1 136 ? -14.215 10.421 6.458 1.00 89.25 136 ARG A CA 1
ATOM 1060 C C . ARG A 1 136 ? -13.018 11.362 6.580 1.00 89.25 136 ARG A C 1
ATOM 1062 O O . ARG A 1 136 ? -12.603 11.926 5.571 1.00 89.25 136 ARG A O 1
ATOM 1069 N N . GLN A 1 137 ? -12.496 11.556 7.787 1.00 81.81 137 GLN A N 1
ATOM 1070 C CA . GLN A 1 137 ? -11.379 12.468 8.033 1.00 81.81 137 GLN A CA 1
ATOM 1071 C C . GLN A 1 137 ? -10.044 11.918 7.526 1.00 81.81 137 GLN A C 1
ATOM 1073 O O . GLN A 1 137 ? -9.199 12.690 7.076 1.00 81.81 137 GLN A O 1
ATOM 1078 N N . LEU A 1 138 ? -9.838 10.600 7.611 1.00 81.62 138 LEU A N 1
ATOM 1079 C CA . LEU A 1 138 ? -8.551 9.986 7.287 1.00 81.62 138 LEU A CA 1
ATOM 1080 C C . LEU A 1 138 ? -8.512 9.350 5.899 1.00 81.62 138 LEU A C 1
ATOM 1082 O O . LEU A 1 138 ? -7.497 9.457 5.212 1.00 81.62 138 LEU A O 1
ATOM 1086 N N . LEU A 1 139 ? -9.580 8.675 5.473 1.00 88.25 139 LEU A N 1
ATOM 1087 C CA . LEU A 1 139 ? -9.593 7.939 4.215 1.00 88.25 139 LEU A CA 1
ATOM 1088 C C . LEU A 1 139 ? -10.275 8.732 3.085 1.00 88.25 139 LEU A C 1
ATOM 1090 O O . LEU A 1 139 ? -11.376 9.256 3.265 1.00 88.25 139 LEU A O 1
ATOM 1094 N N . PRO A 1 140 ? -9.685 8.742 1.875 1.00 89.94 140 PRO A N 1
ATOM 1095 C CA . PRO A 1 140 ? -10.394 9.067 0.642 1.00 89.94 140 PRO A CA 1
ATOM 1096 C C . PRO A 1 140 ? -11.705 8.286 0.508 1.00 89.94 140 PRO A C 1
ATOM 1098 O O . PRO A 1 140 ? -11.780 7.111 0.881 1.00 89.94 140 PRO A O 1
ATOM 1101 N N . ARG A 1 141 ? -12.732 8.922 -0.066 1.00 91.25 141 ARG A N 1
ATOM 1102 C CA . ARG A 1 141 ? -14.088 8.359 -0.164 1.00 91.25 141 ARG A CA 1
ATOM 1103 C C . ARG A 1 141 ? -14.132 7.038 -0.930 1.00 91.25 141 ARG A C 1
ATOM 1105 O O . ARG A 1 141 ? -14.996 6.214 -0.667 1.00 91.25 141 ARG A O 1
ATOM 1112 N N . GLU A 1 142 ? -13.202 6.819 -1.852 1.00 92.12 142 GLU A N 1
ATOM 1113 C CA . GLU A 1 142 ? -13.134 5.616 -2.682 1.00 92.12 142 GLU A CA 1
ATOM 1114 C C . GLU A 1 142 ? -12.605 4.400 -1.910 1.00 92.12 142 GLU A C 1
ATOM 1116 O O . GLU A 1 142 ? -12.771 3.269 -2.361 1.00 92.12 142 GLU A O 1
ATOM 1121 N N . LEU A 1 143 ? -11.953 4.621 -0.763 1.00 93.44 143 LEU A N 1
ATOM 1122 C CA . LEU A 1 143 ? -11.314 3.573 0.031 1.00 93.44 143 LEU A CA 1
ATOM 1123 C C . LEU A 1 143 ? -12.207 3.008 1.133 1.00 93.44 143 LEU A C 1
ATOM 1125 O O . LEU A 1 143 ? -11.781 2.085 1.819 1.00 93.44 143 LEU A O 1
ATOM 1129 N N . TYR A 1 144 ? -13.424 3.514 1.316 1.00 95.56 144 TYR A N 1
ATOM 1130 C CA . TYR A 1 144 ? -14.352 2.955 2.291 1.00 95.56 144 TYR A CA 1
ATOM 1131 C C . TYR A 1 144 ? -15.799 3.032 1.814 1.00 95.56 144 TYR A C 1
ATOM 1133 O O . TYR A 1 144 ? -16.149 3.790 0.911 1.00 95.56 144 TYR A O 1
ATOM 1141 N N . GLU A 1 145 ? -16.650 2.228 2.431 1.00 95.50 145 GLU A N 1
ATOM 1142 C CA . GLU A 1 145 ? -18.093 2.249 2.220 1.00 95.50 145 GLU A CA 1
ATOM 1143 C C . GLU A 1 145 ? -18.784 2.004 3.557 1.00 95.50 145 GLU A C 1
ATOM 1145 O O . GLU A 1 145 ? -18.244 1.295 4.402 1.00 95.50 145 GLU A O 1
ATOM 1150 N N . ILE A 1 146 ? -19.934 2.637 3.771 1.00 95.25 146 ILE A N 1
ATOM 1151 C CA . ILE A 1 146 ? -20.695 2.576 5.025 1.00 95.25 146 ILE A CA 1
ATOM 1152 C C . ILE A 1 146 ? -21.960 1.763 4.744 1.00 95.25 146 ILE A C 1
ATOM 1154 O O . ILE A 1 146 ? -22.518 1.905 3.657 1.00 95.25 146 ILE A O 1
ATOM 1158 N N . GLN A 1 147 ? -22.419 0.962 5.707 1.00 93.50 147 GLN A N 1
ATOM 1159 C CA . GLN A 1 147 ? -23.588 0.086 5.576 1.00 93.50 147 GLN A CA 1
ATOM 1160 C C . GLN A 1 147 ? -23.468 -0.839 4.350 1.00 93.50 147 GLN A C 1
ATOM 1162 O O . GLN A 1 147 ? -24.369 -0.938 3.517 1.00 93.50 147 GLN A O 1
ATOM 1167 N N . TYR A 1 148 ? -22.313 -1.496 4.217 1.00 93.56 148 TYR A N 1
ATOM 1168 C CA . TYR A 1 148 ? -22.021 -2.357 3.075 1.00 93.56 148 TYR A CA 1
ATOM 1169 C C . TYR A 1 148 ? -22.738 -3.700 3.216 1.00 93.56 148 TYR A C 1
ATOM 1171 O O . TYR A 1 148 ? -22.517 -4.437 4.180 1.00 93.56 148 TYR A O 1
ATOM 1179 N N . ALA A 1 149 ? -23.576 -4.032 2.237 1.00 93.00 149 ALA A N 1
ATOM 1180 C CA . ALA A 1 149 ? -24.262 -5.314 2.170 1.00 93.00 149 ALA A CA 1
ATOM 1181 C C . ALA A 1 149 ? -23.399 -6.347 1.434 1.00 93.00 149 ALA A C 1
ATOM 1183 O O . ALA A 1 149 ? -23.097 -6.205 0.247 1.00 93.00 149 ALA A O 1
ATOM 1184 N N . PHE A 1 150 ? -23.021 -7.417 2.131 1.00 89.75 150 PHE A N 1
ATOM 1185 C CA . PHE A 1 150 ? -22.365 -8.555 1.505 1.00 89.75 150 PHE A CA 1
ATOM 1186 C C . PHE A 1 150 ? -23.351 -9.340 0.631 1.00 89.75 150 PHE A C 1
ATOM 1188 O O . PHE A 1 150 ? -24.544 -9.392 0.934 1.00 89.75 150 PHE A O 1
ATOM 1195 N N . PRO A 1 151 ? -22.865 -10.055 -0.401 1.00 85.31 151 PRO A N 1
ATOM 1196 C CA . PRO A 1 151 ? -23.702 -10.958 -1.196 1.00 85.31 151 PRO A CA 1
ATOM 1197 C C . PRO A 1 151 ? -24.417 -12.042 -0.374 1.00 85.31 151 PRO A C 1
ATOM 1199 O O . PRO A 1 151 ? -25.415 -12.594 -0.822 1.00 85.31 151 PRO A O 1
ATOM 1202 N N . SER A 1 152 ? -23.922 -12.345 0.830 1.00 82.69 152 SER A N 1
ATOM 1203 C CA . SER A 1 152 ? -24.565 -13.244 1.793 1.00 82.69 152 SER A CA 1
ATOM 1204 C C . SER A 1 152 ? -25.845 -12.676 2.425 1.00 82.69 152 SER A C 1
ATOM 1206 O O . SER A 1 152 ? -26.546 -13.415 3.108 1.00 82.69 152 SER A O 1
ATOM 1208 N N . GLY A 1 153 ? -26.147 -11.388 2.224 1.00 87.12 153 GLY A N 1
ATOM 1209 C CA . GLY A 1 153 ? -27.285 -10.683 2.819 1.00 87.12 153 GLY A CA 1
ATOM 1210 C C . GLY A 1 153 ? -26.987 -10.015 4.166 1.00 87.12 153 GLY A C 1
ATOM 1211 O O . GLY A 1 153 ? -27.836 -9.296 4.682 1.00 87.12 153 GLY A O 1
ATOM 1212 N N . GLU A 1 154 ? -25.795 -10.218 4.731 1.00 90.50 154 GLU A N 1
ATOM 1213 C CA . GLU A 1 154 ? -25.358 -9.540 5.956 1.00 90.50 154 GLU A CA 1
ATOM 1214 C C . GLU A 1 154 ? -24.843 -8.128 5.642 1.00 90.50 154 GLU A C 1
ATOM 1216 O O . GLU A 1 154 ? -24.083 -7.936 4.691 1.00 90.50 154 GLU A O 1
ATOM 1221 N N . THR A 1 155 ? -25.211 -7.143 6.462 1.00 92.31 155 THR A N 1
ATOM 1222 C CA . THR A 1 155 ? -24.748 -5.752 6.335 1.00 92.31 155 THR A CA 1
ATOM 1223 C C . THR A 1 155 ? -23.778 -5.423 7.458 1.00 92.31 155 THR A C 1
ATOM 1225 O O . THR A 1 155 ? -24.083 -5.662 8.624 1.00 92.31 155 THR A O 1
ATOM 1228 N N . VAL A 1 156 ? -22.617 -4.880 7.097 1.00 93.19 156 VAL A N 1
ATOM 1229 C CA . VAL A 1 156 ? -21.597 -4.407 8.039 1.00 93.19 156 VAL A CA 1
ATOM 1230 C C . VAL A 1 156 ? -21.581 -2.881 8.083 1.00 93.19 156 VAL A C 1
ATOM 1232 O O . VAL A 1 156 ? -21.817 -2.231 7.061 1.00 93.19 156 VAL A O 1
ATOM 1235 N N . ASP A 1 157 ? -21.268 -2.302 9.243 1.00 93.31 157 ASP A N 1
ATOM 1236 C CA . ASP A 1 157 ? -21.332 -0.849 9.437 1.00 93.31 157 ASP A CA 1
ATOM 1237 C C . ASP A 1 157 ? -20.390 -0.092 8.510 1.00 93.31 157 ASP A C 1
ATOM 1239 O O . ASP A 1 157 ? -20.755 0.955 7.973 1.00 93.31 157 ASP A O 1
ATOM 1243 N N . ALA A 1 158 ? -19.193 -0.630 8.278 1.00 95.38 158 ALA A N 1
ATOM 1244 C CA . ALA A 1 158 ? -18.298 -0.120 7.256 1.00 95.38 158 ALA A CA 1
ATOM 1245 C C . ALA A 1 158 ? -17.369 -1.197 6.688 1.00 95.38 158 ALA A C 1
ATOM 1247 O O . ALA A 1 158 ? -17.089 -2.217 7.316 1.00 95.38 158 ALA A O 1
ATOM 1248 N N . ILE A 1 159 ? -16.836 -0.924 5.500 1.00 95.62 159 ILE A N 1
ATOM 1249 C CA . ILE A 1 159 ? -15.689 -1.634 4.936 1.00 95.62 159 ILE A CA 1
ATOM 1250 C C . ILE A 1 159 ? -14.577 -0.655 4.575 1.00 95.62 159 ILE A C 1
ATOM 1252 O O . ILE A 1 159 ? -14.847 0.467 4.147 1.00 95.62 159 ILE A O 1
ATOM 1256 N N . ILE A 1 160 ? -13.329 -1.109 4.665 1.00 95.31 160 ILE A N 1
ATOM 1257 C CA . ILE A 1 160 ? -12.179 -0.463 4.018 1.00 95.31 160 ILE A CA 1
ATOM 1258 C C . ILE A 1 160 ? -11.758 -1.310 2.819 1.00 95.31 160 ILE A C 1
ATOM 1260 O O . ILE A 1 160 ? -11.596 -2.522 2.939 1.00 95.31 160 ILE A O 1
ATOM 1264 N N . LYS A 1 161 ? -11.559 -0.676 1.665 1.00 92.81 161 LYS A N 1
ATOM 1265 C CA . LYS A 1 161 ? -11.153 -1.310 0.408 1.00 92.81 161 LYS A CA 1
ATOM 1266 C C . LYS A 1 161 ? -9.625 -1.323 0.309 1.00 92.81 161 LYS A C 1
ATOM 1268 O O . LYS A 1 161 ? -8.989 -0.269 0.292 1.00 92.81 161 LYS A O 1
ATOM 1273 N N . ILE A 1 162 ? -9.033 -2.513 0.222 1.00 88.44 162 ILE A N 1
ATOM 1274 C CA . ILE A 1 162 ? -7.598 -2.728 -0.003 1.00 88.44 162 ILE A CA 1
ATOM 1275 C C . ILE A 1 162 ? -7.425 -3.593 -1.250 1.00 88.44 162 ILE A C 1
ATOM 1277 O O . ILE A 1 162 ? -7.551 -4.817 -1.203 1.00 88.44 162 ILE A O 1
ATOM 1281 N N . GLY A 1 163 ? -7.125 -2.948 -2.379 1.00 84.75 163 GLY A N 1
ATOM 1282 C CA . GLY A 1 163 ? -7.118 -3.627 -3.675 1.00 84.75 163 GLY A CA 1
ATOM 1283 C C . GLY A 1 163 ? -8.497 -4.221 -3.964 1.00 84.75 163 GLY A C 1
ATOM 1284 O O . GLY A 1 163 ? -9.490 -3.497 -3.932 1.00 84.75 163 GLY A O 1
ATOM 1285 N N . ASP A 1 164 ? -8.549 -5.533 -4.183 1.00 85.56 164 ASP A N 1
ATOM 1286 C CA . ASP A 1 164 ? -9.791 -6.275 -4.433 1.00 85.56 164 ASP A CA 1
ATOM 1287 C C . ASP A 1 164 ? -10.424 -6.876 -3.169 1.00 85.56 164 ASP A C 1
ATOM 1289 O O . ASP A 1 164 ? -11.425 -7.583 -3.273 1.00 85.56 164 ASP A O 1
ATOM 1293 N N . MET A 1 165 ? -9.850 -6.625 -1.987 1.00 90.06 165 MET A N 1
ATOM 1294 C CA . MET A 1 165 ? -10.322 -7.159 -0.708 1.00 90.06 165 MET A CA 1
ATOM 1295 C C . MET A 1 165 ? -10.905 -6.066 0.194 1.00 90.06 165 MET A C 1
ATOM 1297 O O . MET A 1 165 ? -10.578 -4.884 0.079 1.00 90.06 165 MET A O 1
ATOM 1301 N N . TYR A 1 166 ? -11.741 -6.483 1.139 1.00 92.56 166 TYR A N 1
ATOM 1302 C CA . TYR A 1 166 ? -12.429 -5.636 2.102 1.00 92.56 166 TYR A CA 1
ATOM 1303 C C . TYR A 1 166 ? -12.008 -5.985 3.529 1.00 92.56 166 TYR A C 1
ATOM 1305 O O . TYR A 1 166 ? -11.905 -7.160 3.879 1.00 92.56 166 TYR A O 1
ATOM 1313 N N . ILE A 1 167 ? -11.802 -4.968 4.363 1.00 94.88 167 ILE A N 1
ATOM 1314 C CA . ILE A 1 167 ? -11.717 -5.108 5.820 1.00 94.88 167 ILE A CA 1
ATOM 1315 C C . ILE A 1 167 ? -13.079 -4.716 6.397 1.00 94.88 167 ILE A C 1
ATOM 1317 O O . ILE A 1 167 ? -13.405 -3.527 6.361 1.00 94.88 167 ILE A O 1
ATOM 1321 N N . PRO A 1 168 ? -13.875 -5.669 6.906 1.00 95.50 168 PRO A N 1
ATOM 1322 C CA . PRO A 1 168 ? -15.151 -5.382 7.554 1.00 95.50 168 PRO A CA 1
ATOM 1323 C C . PRO A 1 168 ? -14.946 -4.720 8.920 1.00 95.50 168 PRO A C 1
ATOM 1325 O O . PRO A 1 168 ? -14.025 -5.090 9.652 1.00 95.50 168 PRO A O 1
ATOM 1328 N N . ILE A 1 169 ? -15.815 -3.773 9.274 1.00 95.56 169 ILE A N 1
ATOM 1329 C CA . ILE A 1 169 ? -15.804 -3.058 10.554 1.00 95.56 169 ILE A CA 1
ATOM 1330 C C . ILE A 1 169 ? -17.211 -3.050 11.139 1.00 95.56 169 ILE A C 1
ATOM 1332 O O . ILE A 1 169 ? -18.108 -2.440 10.564 1.00 95.56 169 ILE A O 1
ATOM 1336 N N . ASP A 1 170 ? -17.387 -3.689 12.291 1.00 93.12 170 ASP A N 1
ATOM 1337 C CA . ASP A 1 170 ? -18.657 -3.721 13.021 1.00 93.12 170 ASP A CA 1
ATOM 1338 C C . ASP A 1 170 ? -18.505 -2.945 14.342 1.00 93.12 170 ASP A C 1
ATOM 1340 O O . ASP A 1 170 ? -17.616 -3.219 15.157 1.00 93.12 170 ASP A O 1
ATOM 1344 N N . SER A 1 171 ? -19.350 -1.937 14.534 1.00 87.19 171 SER A N 1
ATOM 1345 C CA . SER A 1 171 ? -19.430 -1.057 15.695 1.00 87.19 171 SER A CA 1
ATOM 1346 C C . SER A 1 171 ? -20.478 -1.615 16.662 1.00 87.19 171 SER A C 1
ATOM 1348 O O . SER A 1 171 ? -21.564 -1.061 16.847 1.00 87.19 171 SER A O 1
ATOM 1350 N N . LYS A 1 172 ? -20.150 -2.722 17.337 1.00 76.50 172 LYS A N 1
ATOM 1351 C CA . LYS A 1 172 ? -21.018 -3.295 18.378 1.00 76.50 172 LYS A CA 1
ATOM 1352 C C . LYS A 1 172 ? -20.461 -3.109 19.765 1.00 76.50 172 LYS A C 1
ATOM 1354 O O . LYS A 1 172 ? -19.328 -3.489 20.056 1.00 76.50 172 LYS A O 1
ATOM 1359 N N . PHE A 1 173 ? -21.302 -2.572 20.648 1.00 72.19 173 PHE A N 1
ATOM 1360 C CA . PHE A 1 173 ? -20.877 -2.271 22.000 1.00 72.19 173 PHE A CA 1
ATOM 1361 C C . PHE A 1 173 ? -21.962 -2.497 23.080 1.00 72.19 173 PHE A C 1
ATOM 1363 O O . PHE A 1 173 ? -23.003 -1.834 23.050 1.00 72.19 173 PHE A O 1
ATOM 1370 N N . PRO A 1 174 ? -21.728 -3.369 24.089 1.00 68.06 174 PRO A N 1
ATOM 1371 C CA . PRO A 1 174 ? -22.661 -3.590 25.200 1.00 68.06 174 PRO A CA 1
ATOM 1372 C C . PRO A 1 174 ? -22.591 -2.472 26.265 1.00 68.06 174 PRO A C 1
ATOM 1374 O O . PRO A 1 174 ? -22.196 -2.689 27.414 1.00 68.06 174 PRO A O 1
ATOM 1377 N N . MET A 1 175 ? -23.013 -1.251 25.897 1.00 67.44 175 MET A N 1
ATOM 1378 C CA . MET A 1 175 ? -23.038 -0.062 26.778 1.00 67.44 175 MET A CA 1
ATOM 1379 C C . MET A 1 175 ? -23.793 -0.281 28.087 1.00 67.44 175 MET A C 1
ATOM 1381 O O . MET A 1 175 ? -23.425 0.282 29.123 1.00 67.44 175 MET A O 1
ATOM 1385 N N . GLU A 1 176 ? -24.898 -1.021 28.037 1.00 69.19 176 GLU A N 1
ATOM 1386 C CA . GLU A 1 176 ? -25.838 -1.098 29.151 1.00 69.19 176 GLU A CA 1
ATOM 1387 C C . GLU A 1 176 ? -25.219 -1.821 30.352 1.00 69.19 176 GLU A C 1
ATOM 1389 O O . GLU A 1 176 ? -25.253 -1.307 31.472 1.00 69.19 176 GLU A O 1
ATOM 1394 N N . ASN A 1 177 ? -24.567 -2.958 30.104 1.00 68.75 177 ASN A N 1
ATOM 1395 C CA . ASN A 1 177 ? -23.935 -3.757 31.150 1.00 68.75 177 ASN A CA 1
ATOM 1396 C C . ASN A 1 177 ? -22.657 -3.101 31.687 1.00 68.75 177 ASN A C 1
ATOM 1398 O O . ASN A 1 177 ? -22.441 -3.111 32.899 1.00 68.75 177 ASN A O 1
ATOM 1402 N N . PHE A 1 178 ? -21.889 -2.401 30.842 1.00 69.62 178 PHE A N 1
ATOM 1403 C CA . PHE A 1 178 ? -20.773 -1.571 31.315 1.00 69.62 178 PHE A CA 1
ATOM 1404 C C . PHE A 1 178 ? -21.249 -0.424 32.224 1.00 69.62 178 PHE A C 1
ATOM 1406 O O . PHE A 1 178 ? -20.661 -0.139 33.267 1.00 69.62 178 PHE A O 1
ATOM 1413 N N . THR A 1 179 ? -22.360 0.227 31.867 1.00 69.56 179 THR A N 1
ATOM 1414 C CA . THR A 1 179 ? -22.936 1.302 32.689 1.00 69.56 179 THR A CA 1
ATOM 1415 C C . THR A 1 179 ? -23.438 0.770 34.032 1.00 69.56 179 THR A C 1
ATOM 1417 O O . THR A 1 179 ? -23.227 1.421 35.055 1.00 69.56 179 THR A O 1
ATOM 1420 N N . LYS A 1 180 ? -24.074 -0.412 34.045 1.00 70.75 180 LYS A N 1
ATOM 1421 C CA . LYS A 1 180 ? -24.521 -1.086 35.275 1.00 70.75 180 LYS A CA 1
ATOM 1422 C C . LYS A 1 180 ? -23.338 -1.414 36.184 1.00 70.75 180 LYS A C 1
ATOM 1424 O O . LYS A 1 180 ? -23.392 -1.063 37.358 1.00 70.75 180 LYS A O 1
ATOM 1429 N N . MET A 1 181 ? -22.247 -1.959 35.640 1.00 67.44 181 MET A N 1
ATOM 1430 C CA . MET A 1 181 ? -21.021 -2.285 36.386 1.00 67.44 181 MET A CA 1
ATOM 1431 C C . MET A 1 181 ? -20.417 -1.079 37.131 1.00 67.44 181 MET A C 1
ATOM 1433 O O . MET A 1 181 ? -19.852 -1.236 38.211 1.00 67.44 181 MET A O 1
ATOM 1437 N N . ASN A 1 182 ? -20.556 0.132 36.584 1.00 67.12 182 ASN A N 1
ATOM 1438 C CA . ASN A 1 182 ? -19.997 1.351 37.181 1.00 67.12 182 ASN A CA 1
ATOM 1439 C C . ASN A 1 182 ? -20.910 2.042 38.207 1.00 67.12 182 ASN A C 1
ATOM 1441 O O . ASN A 1 182 ? -20.460 2.959 38.889 1.00 67.12 182 ASN A O 1
ATOM 1445 N N . LYS A 1 183 ? -22.186 1.649 38.307 1.00 69.19 183 LYS A N 1
ATOM 1446 C CA . LYS A 1 183 ? -23.189 2.314 39.161 1.00 69.19 183 LYS A CA 1
ATOM 1447 C C . LYS A 1 183 ? -23.683 1.467 40.334 1.00 69.19 183 LYS A C 1
ATOM 1449 O O . LYS A 1 183 ? -24.419 1.985 41.166 1.00 69.19 183 LYS A O 1
ATOM 1454 N N . THR A 1 184 ? -23.329 0.187 40.382 1.00 73.88 184 THR A N 1
ATOM 1455 C CA . THR A 1 184 ? -23.913 -0.787 41.315 1.00 73.88 184 THR A CA 1
ATOM 1456 C C . THR A 1 184 ? -22.985 -1.157 42.472 1.00 73.88 184 THR A C 1
ATOM 1458 O O . THR A 1 184 ? -21.764 -0.998 42.400 1.00 73.88 184 THR A O 1
ATOM 1461 N N . HIS A 1 185 ? -23.579 -1.646 43.566 1.00 74.44 185 HIS A N 1
ATOM 1462 C CA . HIS A 1 185 ? -22.864 -2.160 44.738 1.00 74.44 185 HIS A CA 1
ATOM 1463 C C . HIS A 1 185 ? -22.120 -3.476 44.422 1.00 74.44 185 HIS A C 1
ATOM 1465 O O . HIS A 1 185 ? -22.355 -4.101 43.390 1.00 74.44 185 HIS A O 1
ATOM 1471 N N . ALA A 1 186 ? -21.207 -3.904 45.303 1.00 73.50 186 ALA A N 1
ATOM 1472 C CA . ALA A 1 186 ? -20.199 -4.936 45.017 1.00 73.50 186 ALA A CA 1
ATOM 1473 C C . ALA A 1 186 ? -20.733 -6.256 44.412 1.00 73.50 186 ALA A C 1
ATOM 1475 O O . ALA A 1 186 ? -20.082 -6.820 43.534 1.00 73.50 186 ALA A O 1
ATOM 1476 N N . GLU A 1 187 ? -21.904 -6.736 44.837 1.00 74.12 187 GLU A N 1
ATOM 1477 C CA . GLU A 1 187 ? -22.487 -7.994 44.341 1.00 74.12 187 GLU A CA 1
ATOM 1478 C C . GLU A 1 187 ? -23.186 -7.837 42.978 1.00 74.12 187 GLU A C 1
ATOM 1480 O O . GLU A 1 187 ? -22.962 -8.628 42.061 1.00 74.12 187 GLU A O 1
ATOM 1485 N N . GLU A 1 188 ? -23.947 -6.761 42.781 1.00 76.88 188 GLU A N 1
ATOM 1486 C CA . GLU A 1 188 ? -24.570 -6.432 41.490 1.00 76.88 188 GLU A CA 1
ATOM 1487 C C . GLU A 1 188 ? -23.525 -6.084 40.415 1.00 76.88 188 GLU A C 1
ATOM 1489 O O . GLU A 1 188 ? -23.693 -6.413 39.235 1.00 76.88 188 GLU A O 1
ATOM 1494 N N . LYS A 1 189 ? -22.393 -5.504 40.835 1.00 79.31 189 LYS A N 1
ATOM 1495 C CA . LYS A 1 189 ? -21.251 -5.211 39.968 1.00 79.31 189 LYS A CA 1
ATOM 1496 C C . LYS A 1 189 ? -20.662 -6.478 39.341 1.00 79.31 189 LYS A C 1
ATOM 1498 O O . LYS A 1 189 ? -20.402 -6.484 38.138 1.00 79.31 189 LYS A O 1
ATOM 1503 N N . LYS A 1 190 ? -20.486 -7.558 40.116 1.00 82.00 190 LYS A N 1
ATOM 1504 C CA . LYS A 1 190 ? -19.956 -8.841 39.609 1.00 82.00 190 LYS A CA 1
ATOM 1505 C C . LYS A 1 190 ? -20.876 -9.459 38.556 1.00 82.00 190 LYS A C 1
ATOM 1507 O O . LYS A 1 190 ? -20.402 -9.958 37.535 1.00 82.00 190 LYS A O 1
ATOM 1512 N N . LEU A 1 191 ? -22.191 -9.412 38.782 1.00 84.81 191 LEU A N 1
ATOM 1513 C CA . LEU A 1 191 ? -23.173 -9.938 37.834 1.00 84.81 191 LEU A CA 1
ATOM 1514 C C . LEU A 1 191 ? -23.171 -9.139 36.522 1.00 84.81 191 LEU A C 1
ATOM 1516 O O . LEU A 1 191 ? -23.123 -9.730 35.442 1.00 84.81 191 LEU A O 1
ATOM 1520 N N . ALA A 1 192 ? -23.160 -7.805 36.613 1.00 83.25 192 ALA A N 1
ATOM 1521 C CA . ALA A 1 192 ? -23.084 -6.923 35.450 1.00 83.25 192 ALA A CA 1
ATOM 1522 C C . ALA A 1 192 ? -21.788 -7.129 34.647 1.00 83.25 192 ALA A C 1
ATOM 1524 O O . ALA A 1 192 ? -21.830 -7.174 33.418 1.00 83.25 192 ALA A O 1
ATOM 1525 N N . GLN A 1 193 ? -20.655 -7.323 35.330 1.00 84.62 193 GLN A N 1
ATOM 1526 C CA . GLN A 1 193 ? -19.369 -7.619 34.697 1.00 84.62 193 GLN A CA 1
ATOM 1527 C C . GLN A 1 193 ? -19.399 -8.961 33.949 1.00 84.62 193 GLN A C 1
ATOM 1529 O O . GLN A 1 193 ? -18.982 -9.040 32.794 1.00 84.62 193 GLN A O 1
ATOM 1534 N N . LYS A 1 194 ? -19.953 -10.015 34.563 1.00 87.75 194 LYS A N 1
ATOM 1535 C CA . LYS A 1 194 ? -20.105 -11.320 33.902 1.00 87.75 194 LYS A CA 1
ATOM 1536 C C . LYS A 1 194 ? -20.954 -11.211 32.635 1.00 87.75 194 LYS A C 1
ATOM 1538 O O . LYS A 1 194 ? -20.570 -11.751 31.599 1.00 87.75 194 LYS A O 1
ATOM 1543 N N . GLN A 1 195 ? -22.080 -10.501 32.704 1.00 88.38 195 GLN A N 1
ATOM 1544 C CA . GLN A 1 195 ? -22.953 -10.316 31.546 1.00 88.38 195 GLN A CA 1
ATOM 1545 C C . GLN A 1 195 ? -22.273 -9.498 30.440 1.00 88.38 195 GLN A C 1
ATOM 1547 O O . GLN A 1 195 ? -22.346 -9.876 29.275 1.00 88.38 195 GLN A O 1
ATOM 1552 N N . PHE A 1 196 ? -21.545 -8.439 30.803 1.00 88.81 196 PHE A N 1
ATOM 1553 C CA . PHE A 1 196 ? -20.762 -7.638 29.863 1.00 88.81 196 PHE A CA 1
ATOM 1554 C C . PHE A 1 196 ? -19.802 -8.504 29.035 1.00 88.81 196 PHE A C 1
ATOM 1556 O O . PHE A 1 196 ? -19.817 -8.443 27.806 1.00 88.81 196 PHE A O 1
ATOM 1563 N N . PHE A 1 197 ? -19.022 -9.374 29.681 1.00 90.81 197 PHE A N 1
ATOM 1564 C CA . PHE A 1 197 ? -18.094 -10.249 28.963 1.00 90.81 197 PHE A CA 1
ATOM 1565 C C . PHE A 1 197 ? -18.794 -11.332 28.133 1.00 90.81 197 PHE A C 1
ATOM 1567 O O . PHE A 1 197 ? -18.271 -11.716 27.089 1.00 90.81 197 PHE A O 1
ATOM 1574 N N . ILE A 1 198 ? -19.971 -11.817 28.542 1.00 92.06 198 ILE A N 1
ATOM 1575 C CA . ILE A 1 198 ? -20.786 -12.726 27.715 1.00 92.06 198 ILE A CA 1
ATOM 1576 C C . ILE A 1 198 ? -21.198 -12.034 26.409 1.00 92.06 198 ILE A C 1
ATOM 1578 O O . ILE A 1 198 ? -21.047 -12.617 25.333 1.00 92.06 198 ILE A O 1
ATOM 1582 N N . ASP A 1 199 ? -21.655 -10.786 26.490 1.00 90.19 199 ASP A N 1
ATOM 1583 C CA . ASP A 1 199 ? -22.084 -10.024 25.317 1.00 90.19 199 ASP A CA 1
ATOM 1584 C C . ASP A 1 199 ? -20.910 -9.757 24.365 1.00 90.19 199 ASP A C 1
ATOM 1586 O O . ASP A 1 199 ? -21.031 -9.954 23.156 1.00 90.19 199 ASP A O 1
ATOM 1590 N N . VAL A 1 200 ? -19.738 -9.393 24.901 1.00 91.81 200 VAL A N 1
ATOM 1591 C CA . VAL A 1 200 ? -18.521 -9.187 24.096 1.00 91.81 200 VAL A CA 1
ATOM 1592 C C . VAL A 1 200 ? -18.111 -10.470 23.363 1.00 91.81 200 VAL A C 1
ATOM 1594 O O . VAL A 1 200 ? -17.834 -10.421 22.163 1.00 91.81 200 VAL A O 1
ATOM 1597 N N . ARG A 1 201 ? -18.131 -11.637 24.030 1.00 94.12 201 ARG A N 1
ATOM 1598 C CA . ARG A 1 201 ? -17.834 -12.932 23.376 1.00 94.12 201 ARG A CA 1
ATOM 1599 C C . ARG A 1 201 ? -18.794 -13.218 22.231 1.00 94.12 201 ARG A C 1
ATOM 1601 O O . ARG A 1 201 ? -18.364 -13.669 21.170 1.00 94.12 201 ARG A O 1
ATOM 1608 N N . LYS A 1 202 ? -20.086 -12.956 22.445 1.00 94.00 202 LYS A N 1
ATOM 1609 C CA . LYS A 1 202 ? -21.114 -13.138 21.420 1.00 94.00 202 LYS A CA 1
ATOM 1610 C C . LYS A 1 202 ? -20.839 -12.247 20.210 1.00 94.00 202 LYS A C 1
ATOM 1612 O O . LYS A 1 202 ? -20.861 -12.744 19.091 1.00 94.00 202 LYS A O 1
ATOM 1617 N N . HIS A 1 203 ? -20.509 -10.975 20.425 1.00 92.62 203 HIS A N 1
ATOM 1618 C CA . HIS A 1 203 ? -20.177 -10.058 19.334 1.00 92.62 203 HIS A CA 1
ATOM 1619 C C . HIS A 1 203 ? -18.958 -10.512 18.530 1.00 92.62 203 HIS A C 1
ATOM 1621 O O . HIS A 1 203 ? -19.036 -10.551 17.306 1.00 92.62 203 HIS A O 1
ATOM 1627 N N . ILE A 1 204 ? -17.875 -10.934 19.190 1.00 94.81 204 ILE A N 1
ATOM 1628 C CA . ILE A 1 204 ? -16.692 -11.482 18.509 1.00 94.81 204 ILE A CA 1
ATOM 1629 C C . ILE A 1 204 ? -17.074 -12.691 17.642 1.00 94.81 204 ILE A C 1
ATOM 1631 O O . ILE A 1 204 ? -16.693 -12.771 16.474 1.00 94.81 204 ILE A O 1
ATOM 1635 N N . ALA A 1 205 ? -17.850 -13.628 18.194 1.00 94.56 205 ALA A N 1
ATOM 1636 C CA . ALA A 1 205 ? -18.278 -14.818 17.466 1.00 94.56 205 ALA A CA 1
ATOM 1637 C C . ALA A 1 205 ? -19.187 -14.481 16.269 1.00 94.56 205 ALA A C 1
ATOM 1639 O O . ALA A 1 205 ? -19.016 -15.058 15.193 1.00 94.56 205 ALA A O 1
ATOM 1640 N N . ASP A 1 206 ? -20.118 -13.542 16.445 1.00 93.31 206 ASP A N 1
ATOM 1641 C CA . ASP A 1 206 ? -21.037 -13.090 15.400 1.00 93.31 206 ASP A CA 1
ATOM 1642 C C . ASP A 1 206 ? -20.280 -12.406 14.253 1.00 93.31 206 ASP A C 1
ATOM 1644 O O . ASP A 1 206 ? -20.495 -12.754 13.092 1.00 93.31 206 ASP A O 1
ATOM 1648 N N . ILE A 1 207 ? -19.361 -11.485 14.566 1.00 93.56 207 ILE A N 1
ATOM 1649 C CA . ILE A 1 207 ? -18.524 -10.775 13.585 1.00 93.56 207 ILE A CA 1
ATOM 1650 C C . ILE A 1 207 ? -17.714 -11.776 12.761 1.00 93.56 207 ILE A C 1
ATOM 1652 O O . ILE A 1 207 ? -17.734 -11.732 11.529 1.00 93.56 207 ILE A O 1
ATOM 1656 N N . ALA A 1 208 ? -17.046 -12.717 13.431 1.00 93.38 208 ALA A N 1
ATOM 1657 C CA . ALA A 1 208 ? -16.245 -13.724 12.752 1.00 93.38 208 ALA A CA 1
ATOM 1658 C C . ALA A 1 208 ? -17.091 -14.585 11.810 1.00 93.38 208 ALA A C 1
ATOM 1660 O O . ALA A 1 208 ? -16.728 -14.789 10.655 1.00 93.38 208 ALA A O 1
ATOM 1661 N N . LYS A 1 209 ? -18.256 -15.046 12.280 1.00 92.00 209 LYS A N 1
ATOM 1662 C CA . LYS A 1 209 ? -19.163 -15.880 11.485 1.00 92.00 209 LYS A CA 1
ATOM 1663 C C . LYS A 1 209 ? -19.712 -15.145 10.260 1.00 92.00 209 LYS A C 1
ATOM 1665 O O . LYS A 1 209 ? -19.863 -15.762 9.208 1.00 92.00 209 LYS A O 1
ATOM 1670 N N . LYS A 1 210 ? -20.063 -13.866 10.405 1.00 90.56 210 LYS A N 1
ATOM 1671 C CA . LYS A 1 210 ? -20.734 -13.088 9.355 1.00 90.56 210 LYS A CA 1
ATOM 1672 C C . LYS A 1 210 ? -19.779 -12.562 8.293 1.00 90.56 210 LYS A C 1
ATOM 1674 O O . LYS A 1 210 ? -20.146 -12.547 7.120 1.00 90.56 210 LYS A O 1
ATOM 1679 N N . TYR A 1 211 ? -18.582 -12.131 8.693 1.00 90.56 211 TYR A N 1
ATOM 1680 C CA . TYR A 1 211 ? -17.730 -11.314 7.825 1.00 90.56 211 TYR A CA 1
ATOM 1681 C C . TYR A 1 211 ? -16.366 -11.928 7.501 1.00 90.56 211 TYR A C 1
ATOM 1683 O O . TYR A 1 211 ? -15.705 -11.444 6.590 1.00 90.56 211 TYR A O 1
ATOM 1691 N N . ILE A 1 212 ? -15.940 -12.987 8.198 1.00 89.06 212 ILE A N 1
ATOM 1692 C CA . ILE A 1 212 ? -14.671 -13.677 7.924 1.00 89.06 212 ILE A CA 1
ATOM 1693 C C . ILE A 1 212 ? -14.993 -14.997 7.217 1.00 89.06 212 ILE A C 1
ATOM 1695 O O . ILE A 1 212 ? -15.012 -16.071 7.816 1.00 89.06 212 ILE A O 1
ATOM 1699 N N . SER A 1 213 ? -15.307 -14.911 5.924 1.00 75.88 213 SER A N 1
ATOM 1700 C CA . SER A 1 213 ? -15.616 -16.071 5.082 1.00 75.88 213 SER A CA 1
ATOM 1701 C C . SER A 1 213 ? -14.806 -16.032 3.794 1.00 75.88 213 SER A C 1
ATOM 1703 O O . SER A 1 213 ? -14.755 -15.002 3.129 1.00 75.88 213 SER A O 1
ATOM 1705 N N . ALA A 1 214 ? -14.235 -17.174 3.401 1.00 61.22 214 ALA A N 1
ATOM 1706 C CA . ALA A 1 214 ? -13.407 -17.307 2.198 1.00 61.22 214 ALA A CA 1
ATOM 1707 C C . ALA A 1 214 ? -14.139 -16.951 0.886 1.00 61.22 214 ALA A C 1
ATOM 1709 O O . ALA A 1 214 ? -13.496 -16.683 -0.124 1.00 61.22 214 ALA A O 1
ATOM 1710 N N . ASN A 1 215 ? -15.476 -16.945 0.897 1.00 61.56 215 ASN A N 1
ATOM 1711 C CA . ASN A 1 215 ? -16.297 -16.651 -0.281 1.00 61.56 215 ASN A CA 1
ATOM 1712 C C . ASN A 1 215 ? -16.631 -15.160 -0.429 1.00 61.56 215 ASN A C 1
ATOM 1714 O O . ASN A 1 215 ? -17.105 -14.734 -1.483 1.00 61.56 215 ASN A O 1
ATOM 1718 N N . ALA A 1 216 ? -16.419 -14.363 0.619 1.00 65.62 216 ALA A N 1
ATOM 1719 C CA . ALA A 1 216 ? -16.505 -12.919 0.525 1.00 65.62 216 ALA A CA 1
ATOM 1720 C C . ALA A 1 216 ? -15.133 -12.392 0.088 1.00 65.62 216 ALA A C 1
ATOM 1722 O O . ALA A 1 216 ? -14.101 -12.954 0.446 1.00 65.62 216 ALA A O 1
ATOM 1723 N N . LYS A 1 217 ? -15.095 -11.301 -0.684 1.00 82.38 217 LYS A N 1
ATOM 1724 C CA . LYS A 1 217 ? -13.853 -10.571 -0.989 1.00 82.38 217 LYS A CA 1
ATOM 1725 C C . LYS A 1 217 ? -13.317 -9.870 0.269 1.00 82.38 217 LYS A C 1
ATOM 1727 O O . LYS A 1 217 ? -13.095 -8.669 0.262 1.00 82.38 217 LYS A O 1
ATOM 1732 N N . THR A 1 218 ? -13.191 -10.578 1.381 1.00 83.25 218 THR A N 1
ATOM 1733 C CA . THR A 1 218 ? -12.781 -10.067 2.686 1.00 83.25 218 THR A CA 1
ATOM 1734 C C . THR A 1 218 ? -11.396 -10.579 3.019 1.00 83.25 218 THR A C 1
ATOM 1736 O O . THR A 1 218 ? -11.029 -11.692 2.650 1.00 83.25 218 THR A O 1
ATOM 1739 N N . VAL A 1 219 ? -10.628 -9.777 3.745 1.00 85.88 219 VAL A N 1
ATOM 1740 C CA . VAL A 1 219 ? -9.399 -10.268 4.369 1.00 85.88 219 VAL A CA 1
ATOM 1741 C C . VAL A 1 219 ? -9.733 -11.301 5.454 1.00 85.88 219 VAL A C 1
ATOM 1743 O O . VAL A 1 219 ? -10.867 -11.386 5.925 1.00 85.88 219 VAL A O 1
ATOM 1746 N N . ASN A 1 220 ? -8.735 -12.068 5.897 1.00 89.81 220 ASN A N 1
ATOM 1747 C CA . ASN A 1 220 ? -8.904 -13.122 6.908 1.00 89.81 220 ASN A CA 1
ATOM 1748 C C . ASN A 1 220 ? -9.125 -12.583 8.336 1.00 89.81 220 ASN A C 1
ATOM 1750 O O . ASN A 1 220 ? -8.812 -13.271 9.300 1.00 89.81 220 ASN A O 1
ATOM 1754 N N . TYR A 1 221 ? -9.602 -11.348 8.483 1.00 93.31 221 TYR A N 1
ATOM 1755 C CA . TYR A 1 221 ? -9.919 -10.733 9.763 1.00 93.31 221 TYR A CA 1
ATOM 1756 C C . TYR A 1 221 ? -11.001 -9.657 9.615 1.00 93.31 221 TYR A C 1
ATOM 1758 O O . TYR A 1 221 ? -11.246 -9.142 8.525 1.00 93.31 221 TYR A O 1
ATOM 1766 N N . ALA A 1 222 ? -11.625 -9.285 10.728 1.00 95.06 222 ALA A N 1
ATOM 1767 C CA . ALA A 1 222 ? -12.559 -8.163 10.805 1.00 95.06 222 ALA A CA 1
ATOM 1768 C C . ALA A 1 222 ? -12.234 -7.277 12.010 1.00 95.06 222 ALA A C 1
ATOM 1770 O O . ALA A 1 222 ? -11.597 -7.723 12.966 1.00 95.06 222 ALA A O 1
ATOM 1771 N N . LEU A 1 223 ? -12.664 -6.019 11.962 1.00 95.56 223 LEU A N 1
ATOM 1772 C CA . LEU A 1 223 ? -12.511 -5.068 13.055 1.00 95.56 223 LEU A CA 1
ATOM 1773 C C . LEU A 1 223 ? -13.790 -5.012 13.889 1.00 95.56 223 LEU A C 1
ATOM 1775 O O . LEU A 1 223 ? -14.876 -4.794 13.356 1.00 95.56 223 LEU A O 1
ATOM 1779 N N . MET A 1 224 ? -13.644 -5.154 15.204 1.00 94.56 224 MET A N 1
ATOM 1780 C CA . MET A 1 224 ? -14.696 -4.811 16.158 1.00 94.56 224 MET A CA 1
ATOM 1781 C C . MET A 1 224 ? -14.365 -3.449 16.764 1.00 94.56 224 MET A C 1
ATOM 1783 O O . MET A 1 224 ? -13.414 -3.325 17.542 1.00 94.56 224 MET A O 1
ATOM 1787 N N . TYR A 1 225 ? -15.135 -2.428 16.392 1.00 92.25 225 TYR A N 1
ATOM 1788 C CA . TYR A 1 225 ? -14.933 -1.064 16.863 1.00 92.25 225 TYR A CA 1
ATOM 1789 C C . TYR A 1 225 ? -15.641 -0.831 18.201 1.00 92.25 225 TYR A C 1
ATOM 1791 O O . TYR A 1 225 ? -16.861 -0.939 18.312 1.00 92.25 225 TYR A O 1
ATOM 1799 N N . VAL A 1 226 ? -14.859 -0.484 19.222 1.00 87.69 226 VAL A N 1
ATOM 1800 C CA . VAL A 1 226 ? -15.326 -0.154 20.569 1.00 87.69 226 VAL A CA 1
ATOM 1801 C C . VAL A 1 226 ? -15.220 1.364 20.742 1.00 87.69 226 VAL A C 1
ATOM 1803 O O . VAL A 1 226 ? -14.116 1.863 20.947 1.00 87.69 226 VAL A O 1
ATOM 1806 N N . PRO A 1 227 ? -16.327 2.131 20.710 1.00 79.44 227 PRO A N 1
ATOM 1807 C CA . PRO A 1 227 ? -16.317 3.602 20.673 1.00 79.44 227 PRO A CA 1
ATOM 1808 C C . PRO A 1 227 ? -15.952 4.266 22.016 1.00 79.44 227 PRO A C 1
ATOM 1810 O O . PRO A 1 227 ? -16.306 5.415 22.274 1.00 79.44 227 PRO A O 1
ATOM 1813 N N . SER A 1 228 ? -15.268 3.549 22.908 1.00 77.88 228 SER A N 1
ATOM 1814 C CA . SER A 1 228 ? -14.825 4.043 24.207 1.00 77.88 228 SER A CA 1
ATOM 1815 C C . SER A 1 228 ? -13.493 3.419 24.585 1.00 77.88 228 SER A C 1
ATOM 1817 O O . SER A 1 228 ? -13.373 2.200 24.704 1.00 77.88 228 SER A O 1
ATOM 1819 N N . GLU A 1 229 ? -12.506 4.272 24.840 1.00 77.56 229 GLU A N 1
ATOM 1820 C CA . GLU A 1 229 ? -11.160 3.826 25.176 1.00 77.56 229 GLU A CA 1
ATOM 1821 C C . GLU A 1 229 ? -11.120 3.033 26.489 1.00 77.56 229 GLU A C 1
ATOM 1823 O O . GLU A 1 229 ? -10.546 1.952 26.553 1.00 77.56 229 GLU A O 1
ATOM 1828 N N . SER A 1 230 ? -11.783 3.525 27.538 1.00 74.75 230 SER A N 1
ATOM 1829 C CA . SER A 1 230 ? -11.801 2.841 28.838 1.00 74.75 230 SER A CA 1
ATOM 1830 C C . SER A 1 230 ? -12.464 1.476 28.771 1.00 74.75 230 SER A C 1
ATOM 1832 O O . SER A 1 230 ? -12.062 0.564 29.484 1.00 74.75 230 SER A O 1
ATOM 1834 N N . ILE A 1 231 ? -13.467 1.328 27.908 1.00 80.56 231 ILE A N 1
ATOM 1835 C CA . ILE A 1 231 ? -14.148 0.051 27.765 1.00 80.56 231 ILE A CA 1
ATOM 1836 C C . ILE A 1 231 ? -13.302 -0.914 26.950 1.00 80.56 231 ILE A C 1
ATOM 1838 O O . ILE A 1 231 ? -13.181 -2.078 27.314 1.00 80.56 231 ILE A O 1
ATOM 1842 N N . TYR A 1 232 ? -12.671 -0.424 25.886 1.00 84.19 232 TYR A N 1
ATOM 1843 C CA . TYR A 1 232 ? -11.677 -1.195 25.160 1.00 84.19 232 TYR A CA 1
ATOM 1844 C C . TYR A 1 232 ? -10.591 -1.730 26.106 1.00 84.19 232 TYR A C 1
ATOM 1846 O O . TYR A 1 232 ? -10.326 -2.929 26.081 1.00 84.19 232 TYR A O 1
ATOM 1854 N N . TYR A 1 233 ? -10.045 -0.889 26.994 1.00 80.25 233 TYR A N 1
ATOM 1855 C CA . TYR A 1 233 ? -9.046 -1.308 27.984 1.00 80.25 233 TYR A CA 1
ATOM 1856 C C . TYR A 1 233 ? -9.546 -2.401 28.935 1.00 80.25 233 TYR A C 1
ATOM 1858 O O . TYR A 1 233 ? -8.793 -3.328 29.222 1.00 80.25 233 TYR A O 1
ATOM 1866 N N . GLU A 1 234 ? -10.794 -2.319 29.399 1.00 82.81 234 GLU A N 1
ATOM 1867 C CA . GLU A 1 234 ? -11.410 -3.365 30.229 1.00 82.81 234 GLU A CA 1
ATOM 1868 C C . GLU A 1 234 ? -11.549 -4.687 29.456 1.00 82.81 234 GLU A C 1
ATOM 1870 O O . GLU A 1 234 ? -11.307 -5.764 29.995 1.00 82.81 234 GLU A O 1
ATOM 1875 N N . ILE A 1 235 ? -11.908 -4.613 28.170 1.00 88.06 235 ILE A N 1
ATOM 1876 C CA . ILE A 1 235 ? -12.079 -5.790 27.315 1.00 88.06 235 ILE A CA 1
ATOM 1877 C C . ILE A 1 235 ? -10.742 -6.497 27.078 1.00 88.06 235 ILE A C 1
ATOM 1879 O O . ILE A 1 235 ? -10.665 -7.715 27.235 1.00 88.06 235 ILE A O 1
ATOM 1883 N N . ILE A 1 236 ? -9.698 -5.758 26.693 1.00 82.44 236 ILE A N 1
ATOM 1884 C CA . ILE A 1 236 ? -8.409 -6.362 26.321 1.00 82.44 236 ILE A CA 1
ATOM 1885 C C . ILE A 1 236 ? -7.617 -6.898 27.517 1.00 82.44 236 ILE A C 1
ATOM 1887 O O . ILE A 1 236 ? -6.747 -7.737 27.320 1.00 82.44 236 ILE A O 1
ATOM 1891 N N . GLN A 1 237 ? -7.906 -6.434 28.738 1.00 81.94 237 GLN A N 1
ATOM 1892 C CA . GLN A 1 237 ? -7.295 -6.960 29.965 1.00 81.94 237 GLN A CA 1
ATOM 1893 C C . GLN A 1 237 ? -7.865 -8.323 30.377 1.00 81.94 237 GLN A C 1
ATOM 1895 O O . GLN A 1 237 ? -7.272 -9.010 31.204 1.00 81.94 237 GLN A O 1
ATOM 1900 N N . HIS A 1 238 ? -9.008 -8.730 29.819 1.00 88.81 238 HIS A N 1
ATOM 1901 C CA . HIS A 1 238 ? -9.580 -10.040 30.089 1.00 88.81 238 HIS A CA 1
ATOM 1902 C C . HIS A 1 238 ? -8.987 -11.085 29.133 1.00 88.81 238 HIS A C 1
ATOM 1904 O O . HIS A 1 238 ? -9.419 -11.198 27.983 1.00 88.81 238 HIS A O 1
ATOM 1910 N N . ASP A 1 239 ? -8.062 -11.908 29.634 1.00 88.56 239 ASP A N 1
ATOM 1911 C CA . ASP A 1 239 ? -7.290 -12.880 28.840 1.00 88.56 239 ASP A CA 1
ATOM 1912 C C . ASP A 1 239 ? -8.154 -13.755 27.922 1.00 88.56 239 ASP A C 1
ATOM 1914 O O . ASP A 1 239 ? -7.877 -13.868 26.729 1.00 88.56 239 ASP A O 1
ATOM 1918 N N . ASP A 1 240 ? -9.253 -14.326 28.430 1.00 92.19 240 ASP A N 1
ATOM 1919 C CA . ASP A 1 240 ? -10.119 -15.164 27.591 1.00 92.19 240 ASP A CA 1
ATOM 1920 C C . ASP A 1 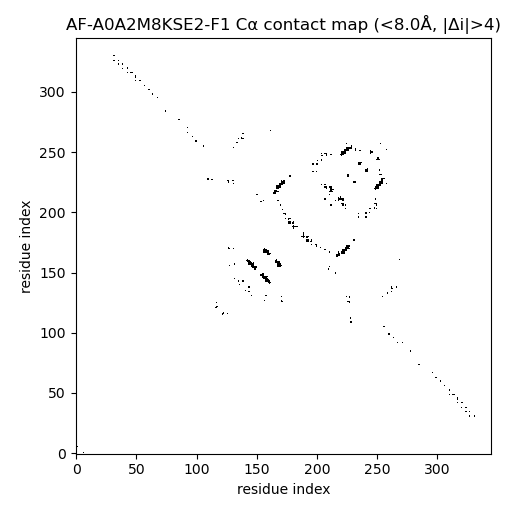240 ? -10.719 -14.420 26.390 1.00 92.19 240 ASP A C 1
ATOM 1922 O O . ASP A 1 240 ? -10.957 -15.024 25.346 1.00 92.19 240 ASP A O 1
ATOM 1926 N N . ILE A 1 241 ? -11.034 -13.130 26.541 1.00 92.88 241 ILE A N 1
ATOM 1927 C CA . ILE A 1 241 ? -11.614 -12.326 25.462 1.00 92.88 241 ILE A CA 1
ATOM 1928 C C . ILE A 1 241 ? -10.545 -11.996 24.433 1.00 92.88 241 ILE A C 1
ATOM 1930 O O . ILE A 1 241 ? -10.798 -12.086 23.233 1.00 92.88 241 ILE A O 1
ATOM 1934 N N . PHE A 1 242 ? -9.352 -11.643 24.904 1.00 87.19 242 PHE A N 1
ATOM 1935 C CA . PHE A 1 242 ? -8.206 -11.370 24.052 1.00 87.19 242 PHE A CA 1
ATOM 1936 C C . PHE A 1 242 ? -7.780 -12.604 23.243 1.00 87.19 242 PHE A C 1
ATOM 1938 O O . PHE A 1 242 ? -7.529 -12.511 22.042 1.00 87.19 242 PHE A O 1
ATOM 1945 N N . ASN A 1 243 ? -7.753 -13.776 23.876 1.00 91.31 243 ASN A N 1
ATOM 1946 C CA . ASN A 1 243 ? -7.451 -15.034 23.199 1.00 91.31 243 ASN A CA 1
ATOM 1947 C C . ASN A 1 243 ? -8.557 -15.404 22.202 1.00 91.31 243 ASN A C 1
ATOM 1949 O O . ASN A 1 243 ? -8.265 -15.701 21.047 1.00 91.31 243 ASN A O 1
ATOM 1953 N N . LEU A 1 244 ? -9.831 -15.280 22.595 1.00 95.19 244 LEU A N 1
ATOM 1954 C CA . LEU A 1 244 ? -10.958 -15.537 21.696 1.00 95.19 244 LEU A CA 1
ATOM 1955 C C . LEU A 1 244 ? -10.943 -14.621 20.464 1.00 95.19 244 LEU A C 1
ATOM 1957 O O . LEU A 1 244 ? -11.205 -15.088 19.356 1.00 95.19 244 LEU A O 1
ATOM 1961 N N . SER A 1 245 ? -10.675 -13.325 20.643 1.00 93.25 245 SER A N 1
ATOM 1962 C CA . SER A 1 245 ? -10.641 -12.362 19.538 1.00 93.25 245 SER A CA 1
ATOM 1963 C C . SER A 1 245 ? -9.523 -12.701 18.550 1.00 93.25 245 SER A C 1
ATOM 1965 O O . SER A 1 245 ? -9.769 -12.753 17.344 1.00 93.25 245 SER A O 1
ATOM 1967 N N . ARG A 1 246 ? -8.339 -13.074 19.053 1.00 91.94 246 ARG A N 1
ATOM 1968 C CA . ARG A 1 246 ? -7.221 -13.582 18.247 1.00 91.94 246 ARG A CA 1
ATOM 1969 C C . ARG A 1 246 ? -7.590 -14.851 17.480 1.00 91.94 246 ARG A C 1
ATOM 1971 O O . ARG A 1 246 ? -7.414 -14.884 16.264 1.00 91.94 246 ARG A O 1
ATOM 1978 N N . ASP A 1 247 ? -8.135 -15.859 18.155 1.00 94.94 247 ASP A N 1
ATOM 1979 C CA . ASP A 1 247 ? -8.488 -17.151 17.547 1.00 94.94 247 ASP A CA 1
ATOM 1980 C C . ASP A 1 247 ? -9.568 -17.007 16.471 1.00 94.94 247 ASP A C 1
ATOM 1982 O O . ASP A 1 247 ? -9.576 -17.714 15.463 1.00 94.94 247 ASP A O 1
ATOM 1986 N N . LYS A 1 248 ? -10.490 -16.061 16.665 1.00 95.12 248 LYS A N 1
ATOM 1987 C CA . LYS A 1 248 ? -11.549 -15.739 15.705 1.00 95.12 248 LYS A CA 1
ATOM 1988 C C . LYS A 1 248 ? -11.125 -14.736 14.637 1.00 95.12 248 LYS A C 1
ATOM 1990 O O . LYS A 1 248 ? -11.949 -14.398 13.795 1.00 95.12 248 LYS A O 1
ATOM 1995 N N . SER A 1 249 ? -9.868 -14.287 14.643 1.00 95.38 249 SER A N 1
ATOM 1996 C CA . SER A 1 249 ? -9.356 -13.253 13.737 1.00 95.38 249 SER A CA 1
ATOM 1997 C C . SER A 1 249 ? -10.202 -11.969 13.758 1.00 95.38 249 SER A C 1
ATOM 1999 O O . SER A 1 249 ? -10.399 -11.307 12.745 1.00 95.38 249 SER A O 1
ATOM 2001 N N . VAL A 1 250 ? -10.721 -11.602 14.929 1.00 95.06 250 VAL A N 1
ATOM 2002 C CA . VAL A 1 250 ? -11.425 -10.337 15.151 1.00 95.06 250 VAL A CA 1
ATOM 2003 C C . VAL A 1 250 ? -10.489 -9.414 15.907 1.00 95.06 250 VAL A C 1
ATOM 2005 O O . VAL A 1 250 ? -10.171 -9.647 17.070 1.00 95.06 250 VAL A O 1
ATOM 2008 N N . LEU A 1 251 ? -10.041 -8.352 15.251 1.00 93.88 251 LEU A N 1
ATOM 2009 C CA . LEU A 1 251 ? -9.175 -7.366 15.872 1.00 93.88 251 LEU A CA 1
ATOM 2010 C C . LEU A 1 251 ? -10.036 -6.310 16.574 1.00 93.88 251 LEU A C 1
ATOM 2012 O O . LEU A 1 251 ? -10.812 -5.588 15.948 1.00 93.88 251 LEU A O 1
ATOM 2016 N N . LEU A 1 252 ? -9.899 -6.241 17.896 1.00 91.88 252 LEU A N 1
ATOM 2017 C CA . LEU A 1 252 ? -10.556 -5.231 18.718 1.00 91.88 252 LEU A CA 1
ATOM 2018 C C . LEU A 1 252 ? -9.839 -3.893 18.534 1.00 91.88 252 LEU A C 1
ATOM 2020 O O . LEU A 1 252 ? -8.615 -3.837 18.647 1.00 91.88 252 LEU A O 1
ATOM 2024 N N . VAL A 1 253 ? -10.591 -2.822 18.284 1.00 89.50 253 VAL A N 1
ATOM 2025 C CA . VAL A 1 253 ? -10.033 -1.475 18.122 1.00 89.50 253 VAL A CA 1
ATOM 2026 C C . VAL A 1 253 ? -10.869 -0.428 18.856 1.00 89.50 253 VAL A C 1
ATOM 2028 O O . VAL A 1 253 ? -12.094 -0.425 18.807 1.00 89.50 253 VAL A O 1
ATOM 2031 N N . SER A 1 254 ? -10.182 0.477 19.534 1.00 84.75 254 SER A N 1
ATOM 2032 C CA . SER A 1 254 ? -10.681 1.704 20.158 1.00 84.75 254 SER A CA 1
ATOM 2033 C C . SER A 1 254 ? -10.587 2.900 19.202 1.00 84.75 254 SER A C 1
ATOM 2035 O O . SER A 1 254 ? -9.966 2.776 18.147 1.00 84.75 254 SER A O 1
ATOM 2037 N N . PRO A 1 255 ? -11.109 4.096 19.536 1.00 80.25 255 PRO A N 1
ATOM 2038 C CA . PRO A 1 255 ? -10.895 5.285 18.715 1.00 80.25 255 PRO A CA 1
ATOM 2039 C C . PRO A 1 255 ? -9.410 5.581 18.458 1.00 80.25 255 PRO A C 1
ATOM 2041 O O . PRO A 1 255 ? -9.056 5.941 17.334 1.00 80.25 255 PRO A O 1
ATOM 2044 N N . MET A 1 256 ? -8.527 5.396 19.449 1.00 75.81 256 MET A N 1
ATOM 2045 C CA . MET A 1 256 ? -7.089 5.627 19.256 1.00 75.81 256 MET A CA 1
ATOM 2046 C C . MET A 1 256 ? -6.448 4.586 18.344 1.00 75.81 256 MET A C 1
ATOM 2048 O O . MET A 1 256 ? -5.795 4.933 17.357 1.00 75.81 256 MET A O 1
ATOM 2052 N N . SER A 1 257 ? -6.645 3.307 18.658 1.00 80.44 257 SER A N 1
ATOM 2053 C CA . SER A 1 257 ? -6.039 2.219 17.884 1.00 80.44 257 SER A CA 1
ATOM 2054 C C . SER A 1 257 ? -6.633 2.117 16.478 1.00 80.44 257 SER A C 1
ATOM 2056 O O . SER A 1 257 ? -5.906 1.812 15.537 1.00 80.44 257 SER A O 1
ATOM 2058 N N . PHE A 1 258 ? -7.905 2.481 16.291 1.00 88.31 258 PHE A N 1
ATOM 2059 C CA . PHE A 1 258 ? -8.523 2.604 14.974 1.00 88.31 258 PHE A CA 1
ATOM 2060 C C . PHE A 1 258 ? -7.902 3.740 14.155 1.00 88.31 258 PHE A C 1
ATOM 2062 O O . PHE A 1 258 ? -7.547 3.530 13.001 1.00 88.31 258 PHE A O 1
ATOM 2069 N N . ASN A 1 259 ? -7.674 4.920 14.745 1.00 80.75 259 ASN A N 1
ATOM 2070 C CA . ASN A 1 259 ? -6.953 6.005 14.067 1.00 80.75 259 ASN A CA 1
ATOM 2071 C C . ASN A 1 259 ? -5.544 5.573 13.623 1.00 80.75 259 ASN A C 1
ATOM 2073 O O . ASN A 1 259 ? -5.135 5.844 12.491 1.00 80.75 259 ASN A O 1
ATOM 2077 N N . ALA A 1 260 ? -4.806 4.881 14.496 1.00 77.94 260 ALA A N 1
ATOM 2078 C CA . ALA A 1 260 ? -3.493 4.331 14.163 1.00 77.94 260 ALA A CA 1
ATOM 2079 C C . ALA A 1 260 ? -3.582 3.297 13.027 1.00 77.94 260 ALA A C 1
ATOM 2081 O O . ALA A 1 260 ? -2.800 3.353 12.076 1.00 77.94 260 ALA A O 1
ATOM 2082 N N . PHE A 1 261 ? -4.576 2.407 13.083 1.00 87.00 261 PHE A N 1
ATOM 2083 C CA . PHE A 1 261 ? -4.851 1.420 12.044 1.00 87.00 261 PHE A CA 1
ATOM 2084 C C . PHE A 1 261 ? -5.134 2.082 10.689 1.00 87.00 261 PHE A C 1
ATOM 2086 O O . PHE A 1 261 ? -4.504 1.734 9.692 1.00 87.00 261 PHE A O 1
ATOM 2093 N N . LEU A 1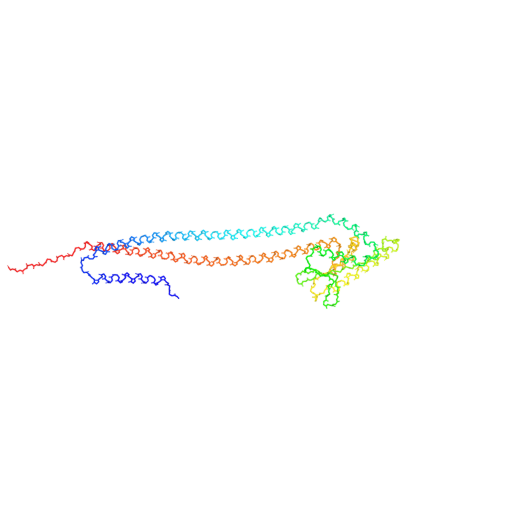 262 ? -6.015 3.087 10.645 1.00 87.75 262 LEU A N 1
ATOM 2094 C CA . LEU A 1 262 ? -6.340 3.824 9.421 1.00 87.75 262 LEU A CA 1
ATOM 2095 C C . LEU A 1 262 ? -5.105 4.496 8.808 1.00 87.75 262 LEU A C 1
ATOM 2097 O O . LEU A 1 262 ? -4.898 4.426 7.596 1.00 87.75 262 LEU A O 1
ATOM 2101 N N . ARG A 1 263 ? -4.244 5.098 9.638 1.00 80.62 263 ARG A N 1
ATOM 2102 C CA . ARG A 1 263 ? -2.971 5.682 9.183 1.00 80.62 263 ARG A CA 1
ATOM 2103 C C . ARG A 1 263 ? -2.037 4.623 8.603 1.00 80.62 263 ARG A C 1
ATOM 2105 O O . ARG A 1 263 ? -1.493 4.833 7.521 1.00 80.62 263 ARG A O 1
ATOM 2112 N N . ALA A 1 264 ? -1.898 3.477 9.267 1.00 82.06 264 ALA A N 1
ATOM 2113 C CA . ALA A 1 264 ? -1.094 2.369 8.761 1.00 82.06 264 ALA A CA 1
ATOM 2114 C C . ALA A 1 264 ? -1.621 1.845 7.410 1.00 82.06 264 ALA A C 1
ATOM 2116 O O . ALA A 1 264 ? -0.833 1.608 6.491 1.00 82.06 264 ALA A O 1
ATOM 2117 N N . VAL A 1 265 ? -2.946 1.739 7.245 1.00 86.69 265 VAL A N 1
ATOM 2118 C CA . VAL A 1 265 ? -3.572 1.364 5.966 1.00 86.69 265 VAL A CA 1
ATOM 2119 C C . VAL A 1 265 ? -3.265 2.389 4.873 1.00 86.69 265 VAL A C 1
ATOM 2121 O O . VAL A 1 265 ? -2.824 2.004 3.790 1.00 86.69 265 VAL A O 1
ATOM 2124 N N . LEU A 1 266 ? -3.430 3.689 5.140 1.00 83.69 266 LEU A N 1
ATOM 2125 C CA . LEU A 1 266 ? -3.101 4.749 4.175 1.00 83.69 266 LEU A CA 1
ATOM 2126 C C . LEU A 1 266 ? -1.650 4.669 3.709 1.00 83.69 266 LEU A C 1
ATOM 2128 O O . LEU A 1 266 ? -1.380 4.746 2.510 1.00 83.69 266 LEU A O 1
ATOM 2132 N N . MET A 1 267 ? -0.724 4.487 4.648 1.00 77.06 267 MET A N 1
ATOM 2133 C CA . MET A 1 267 ? 0.696 4.355 4.340 1.00 77.06 267 MET A CA 1
ATOM 2134 C C . MET A 1 267 ? 0.980 3.118 3.494 1.00 77.06 267 MET A C 1
ATOM 2136 O O . MET A 1 267 ? 1.715 3.206 2.513 1.00 77.06 267 MET A O 1
ATOM 2140 N N . SER A 1 268 ? 0.373 1.978 3.833 1.00 81.00 268 SER A N 1
ATOM 2141 C CA . SER A 1 268 ? 0.507 0.743 3.057 1.00 81.00 268 SER A CA 1
ATOM 2142 C C . SER A 1 268 ? 0.035 0.944 1.612 1.00 81.00 268 SER A C 1
ATOM 2144 O O . SER A 1 268 ? 0.760 0.633 0.665 1.00 81.00 268 SER A O 1
ATOM 2146 N N . LEU A 1 269 ? -1.131 1.571 1.422 1.00 83.44 269 LEU A N 1
ATOM 2147 C CA . LEU A 1 269 ? -1.676 1.872 0.097 1.00 83.44 269 LEU A CA 1
ATOM 2148 C C . LEU A 1 269 ? -0.799 2.855 -0.693 1.00 83.44 269 LEU A C 1
ATOM 2150 O O . LEU A 1 269 ? -0.613 2.682 -1.900 1.00 83.44 269 LEU A O 1
ATOM 2154 N N . GLN A 1 270 ? -0.235 3.873 -0.038 1.00 81.94 270 GLN A N 1
ATOM 2155 C CA . GLN A 1 270 ? 0.731 4.782 -0.661 1.00 81.94 270 GLN A CA 1
ATOM 2156 C C . GLN A 1 270 ? 2.009 4.044 -1.075 1.00 81.94 270 GLN A C 1
ATOM 2158 O O . GLN A 1 270 ? 2.465 4.215 -2.207 1.00 81.94 270 GLN A O 1
ATOM 2163 N N . GLY A 1 271 ? 2.536 3.172 -0.212 1.00 78.62 271 GLY A N 1
ATOM 2164 C CA . GLY A 1 271 ? 3.688 2.322 -0.508 1.00 78.62 271 GLY A CA 1
ATOM 2165 C C . GLY A 1 271 ? 3.466 1.451 -1.747 1.00 78.62 271 GLY A C 1
ATOM 2166 O O . GLY A 1 271 ? 4.313 1.429 -2.639 1.00 78.62 271 GLY A O 1
ATOM 2167 N N . ILE A 1 272 ? 2.290 0.824 -1.873 1.00 83.62 272 ILE A N 1
ATOM 2168 C CA . ILE A 1 272 ? 1.916 0.028 -3.057 1.00 83.62 272 ILE A CA 1
ATOM 2169 C C . ILE A 1 272 ? 1.916 0.888 -4.332 1.00 83.62 272 ILE A C 1
ATOM 2171 O O . ILE A 1 272 ? 2.440 0.464 -5.367 1.00 83.62 272 ILE A O 1
ATOM 2175 N N . ARG A 1 273 ? 1.370 2.114 -4.285 1.00 81.75 273 ARG A N 1
ATOM 2176 C CA . ARG A 1 273 ? 1.370 3.028 -5.445 1.00 81.75 273 ARG A CA 1
ATOM 2177 C C . ARG A 1 273 ? 2.784 3.432 -5.857 1.00 81.75 273 ARG A C 1
ATOM 2179 O O . ARG A 1 273 ? 3.095 3.394 -7.048 1.00 81.75 273 ARG A O 1
ATOM 2186 N N . VAL A 1 274 ? 3.632 3.787 -4.891 1.00 78.62 274 VAL A N 1
ATOM 2187 C CA . VAL A 1 274 ? 5.041 4.134 -5.137 1.00 78.62 274 VAL A CA 1
ATOM 2188 C C . VAL A 1 274 ? 5.772 2.948 -5.761 1.00 78.62 274 VAL A C 1
ATOM 2190 O O . VAL A 1 274 ? 6.427 3.110 -6.786 1.00 78.62 274 VAL A O 1
ATOM 2193 N N . GLN A 1 275 ? 5.586 1.742 -5.220 1.00 77.62 275 GLN A N 1
ATOM 2194 C CA . GLN A 1 275 ? 6.200 0.526 -5.749 1.00 77.62 275 GLN A CA 1
ATOM 2195 C C . GLN A 1 275 ? 5.761 0.229 -7.192 1.00 77.62 275 GLN A C 1
ATOM 2197 O O . GLN A 1 275 ? 6.581 -0.177 -8.016 1.00 77.62 275 GLN A O 1
ATOM 2202 N N . LYS A 1 276 ? 4.477 0.428 -7.526 1.00 85.94 276 LYS A N 1
ATOM 2203 C CA . LYS A 1 276 ? 3.978 0.257 -8.900 1.00 85.94 276 LYS A CA 1
ATOM 2204 C C . LYS A 1 276 ? 4.646 1.245 -9.859 1.00 85.94 276 LYS A C 1
ATOM 2206 O O . LYS A 1 276 ? 5.129 0.836 -10.910 1.00 85.94 276 LYS A O 1
ATOM 2211 N N . LYS A 1 277 ? 4.734 2.520 -9.473 1.00 79.69 277 LYS A N 1
ATOM 2212 C CA . LYS A 1 277 ? 5.381 3.560 -10.285 1.00 79.69 277 LYS A CA 1
ATOM 2213 C C . LYS A 1 277 ? 6.884 3.334 -10.442 1.00 79.69 277 LYS A C 1
ATOM 2215 O O . LYS A 1 277 ? 7.402 3.507 -11.538 1.00 79.69 277 LYS A O 1
ATOM 2220 N N . ALA A 1 278 ? 7.564 2.879 -9.393 1.00 78.56 278 ALA A N 1
ATOM 2221 C CA . ALA A 1 278 ? 8.975 2.507 -9.460 1.00 78.56 278 ALA A CA 1
ATOM 2222 C C . ALA A 1 278 ? 9.220 1.385 -10.482 1.00 78.56 278 ALA A C 1
ATOM 2224 O O . ALA A 1 278 ? 10.137 1.481 -11.292 1.00 78.56 278 ALA A O 1
ATOM 2225 N N . ARG A 1 279 ? 8.360 0.356 -10.499 1.00 86.62 279 ARG A N 1
ATOM 2226 C CA . ARG A 1 279 ? 8.431 -0.728 -11.494 1.00 86.62 279 ARG A CA 1
ATOM 2227 C C . ARG A 1 279 ? 8.215 -0.237 -12.924 1.00 86.62 279 ARG A C 1
ATOM 2229 O O . ARG A 1 279 ? 8.949 -0.656 -13.811 1.00 86.62 279 ARG A O 1
ATOM 2236 N N . GLU A 1 280 ? 7.247 0.653 -13.143 1.00 88.38 280 GLU A N 1
ATOM 2237 C CA . GLU A 1 280 ? 7.026 1.275 -14.458 1.00 88.38 280 GLU A CA 1
ATOM 2238 C C . GLU A 1 280 ? 8.283 2.028 -14.935 1.00 88.38 280 GLU A C 1
ATOM 2240 O O . GLU A 1 280 ? 8.721 1.831 -16.065 1.00 88.38 280 GLU A O 1
ATOM 2245 N N . ILE A 1 281 ? 8.913 2.825 -14.063 1.00 81.25 281 ILE A N 1
ATOM 2246 C CA . ILE A 1 281 ? 10.138 3.570 -14.399 1.00 81.25 281 ILE A CA 1
ATOM 2247 C C . ILE A 1 281 ? 11.306 2.622 -14.700 1.00 81.25 281 ILE A C 1
ATOM 2249 O O . ILE A 1 281 ? 11.997 2.811 -15.699 1.00 81.25 281 ILE A O 1
ATOM 2253 N N . LEU A 1 282 ? 11.514 1.587 -13.879 1.00 81.50 282 LEU A N 1
ATOM 2254 C CA . LEU A 1 282 ? 12.565 0.588 -14.105 1.00 81.50 282 LEU A CA 1
ATOM 2255 C C . LEU A 1 282 ? 12.398 -0.120 -15.452 1.00 81.50 282 LEU A C 1
ATOM 2257 O O . LEU A 1 282 ? 13.365 -0.249 -16.196 1.00 81.50 282 LEU A O 1
ATOM 2261 N N . SER A 1 283 ? 11.167 -0.499 -15.804 1.00 89.38 283 SER A N 1
ATOM 2262 C CA . SER A 1 283 ? 10.876 -1.111 -17.102 1.00 89.38 283 SER A CA 1
ATOM 2263 C C . SER A 1 283 ? 11.222 -0.183 -18.269 1.00 89.38 283 SER A C 1
ATOM 2265 O O . SER A 1 283 ? 11.736 -0.652 -19.286 1.00 89.38 283 SER A O 1
ATOM 2267 N N . ILE A 1 284 ? 10.953 1.121 -18.140 1.00 86.31 284 ILE A N 1
ATOM 2268 C CA . ILE A 1 284 ? 11.326 2.110 -19.158 1.00 86.31 284 ILE A CA 1
ATOM 2269 C C . ILE A 1 284 ? 12.852 2.189 -19.261 1.00 86.31 284 ILE A C 1
ATOM 2271 O O . ILE A 1 284 ? 13.383 2.037 -20.358 1.00 86.31 284 ILE A O 1
ATOM 2275 N N . LEU A 1 285 ? 13.566 2.327 -18.139 1.00 79.75 285 LEU A N 1
ATOM 2276 C CA . LEU A 1 285 ? 15.033 2.384 -18.122 1.00 79.75 285 LEU A CA 1
ATOM 2277 C C . LEU A 1 285 ? 15.679 1.142 -18.757 1.00 79.75 285 LEU A C 1
ATOM 2279 O O . LEU A 1 285 ? 16.629 1.273 -19.529 1.00 79.75 285 LEU A O 1
ATOM 2283 N N . GLU A 1 286 ? 15.154 -0.054 -18.483 1.00 84.88 286 GLU A N 1
ATOM 2284 C CA . GLU A 1 286 ? 15.621 -1.295 -19.112 1.00 84.88 286 GLU A CA 1
ATOM 2285 C C . GLU A 1 286 ? 15.393 -1.302 -20.627 1.00 84.88 286 GLU A C 1
ATOM 2287 O O . GLU A 1 286 ? 16.281 -1.705 -21.381 1.00 84.88 286 GLU A O 1
ATOM 2292 N N . SER A 1 287 ? 14.224 -0.846 -21.089 1.00 90.88 287 SER A N 1
ATOM 2293 C CA . SER A 1 287 ? 13.935 -0.750 -22.525 1.00 90.88 287 SER A CA 1
ATOM 2294 C C . SER A 1 287 ? 14.856 0.251 -23.228 1.00 90.88 287 SER A C 1
ATOM 2296 O O . SER A 1 287 ? 15.445 -0.077 -24.257 1.00 90.88 287 SER A O 1
ATOM 2298 N N . THR A 1 288 ? 15.086 1.416 -22.617 1.00 84.62 288 THR A N 1
ATOM 2299 C CA . THR A 1 288 ? 15.979 2.456 -23.134 1.00 84.62 288 THR A CA 1
ATOM 2300 C C . THR A 1 288 ? 17.431 1.980 -23.180 1.00 84.62 288 THR A C 1
ATOM 2302 O O . THR A 1 288 ? 18.139 2.261 -24.144 1.00 84.62 288 THR A O 1
ATOM 2305 N N . LYS A 1 289 ? 17.884 1.201 -22.187 1.00 81.69 289 LYS A N 1
ATOM 2306 C CA . LYS A 1 289 ? 19.213 0.575 -22.217 1.00 81.69 289 LYS A CA 1
ATOM 2307 C C . LYS A 1 289 ? 19.367 -0.366 -23.419 1.00 81.69 289 LYS A C 1
ATOM 2309 O O . LYS A 1 289 ? 20.373 -0.290 -24.114 1.00 81.69 289 LYS A O 1
ATOM 2314 N N . LYS A 1 290 ? 18.372 -1.218 -23.692 1.00 89.75 290 LYS A N 1
ATOM 2315 C CA . LYS A 1 290 ? 18.398 -2.136 -24.848 1.00 89.75 290 LYS A CA 1
ATOM 2316 C C . LYS A 1 290 ? 18.399 -1.396 -26.184 1.00 89.75 290 LYS A C 1
ATOM 2318 O O . LYS A 1 290 ? 19.049 -1.831 -27.127 1.00 89.75 290 LYS A O 1
ATOM 2323 N N . GLU A 1 291 ? 17.646 -0.303 -26.296 1.00 85.94 291 GLU A N 1
ATOM 2324 C CA . GLU A 1 291 ? 17.674 0.548 -27.493 1.00 85.94 291 GLU A CA 1
ATOM 2325 C C . GLU A 1 291 ? 19.053 1.164 -27.702 1.00 85.94 291 GLU A C 1
ATOM 2327 O O . GLU A 1 291 ? 19.563 1.166 -28.820 1.00 85.94 291 GLU A O 1
ATOM 2332 N N . TYR A 1 292 ? 19.685 1.610 -26.621 1.00 82.25 292 TYR A N 1
ATOM 2333 C CA . TYR A 1 292 ? 21.037 2.132 -26.681 1.00 82.25 292 TYR A CA 1
ATOM 2334 C C . TYR A 1 292 ? 22.070 1.079 -27.100 1.00 82.25 292 TYR A C 1
ATOM 2336 O O . TYR A 1 292 ? 22.897 1.367 -27.955 1.00 82.25 292 TYR A O 1
ATOM 2344 N N . GLU A 1 293 ? 21.998 -0.149 -26.577 1.00 85.12 293 GLU A N 1
ATOM 2345 C CA . GLU A 1 293 ? 22.883 -1.252 -26.994 1.00 85.12 293 GLU A CA 1
ATOM 2346 C C . GLU A 1 293 ? 22.804 -1.510 -28.512 1.00 85.12 293 GLU A C 1
ATOM 2348 O O . GLU A 1 293 ? 23.823 -1.748 -29.155 1.00 85.12 293 GLU A O 1
ATOM 2353 N N . LYS A 1 294 ? 21.614 -1.381 -29.118 1.00 88.88 294 LYS A N 1
ATOM 2354 C CA . LYS A 1 294 ? 21.450 -1.483 -30.581 1.00 88.88 294 LYS A CA 1
ATOM 2355 C C . LYS A 1 294 ? 22.079 -0.312 -31.331 1.00 88.88 294 LYS A C 1
ATOM 2357 O O . LYS A 1 294 ? 22.606 -0.501 -32.425 1.00 88.88 294 LYS A O 1
ATOM 2362 N N . ILE A 1 295 ? 21.981 0.899 -30.780 1.00 82.00 295 ILE A N 1
ATOM 2363 C CA . ILE A 1 295 ? 22.631 2.083 -31.354 1.00 82.00 295 ILE A CA 1
ATOM 2364 C C . ILE A 1 295 ? 24.150 1.902 -31.299 1.00 82.00 295 ILE A C 1
ATOM 2366 O O . ILE A 1 295 ? 24.808 2.116 -32.309 1.00 82.00 295 ILE A O 1
ATOM 2370 N N . ASP A 1 296 ? 24.690 1.453 -30.168 1.00 79.38 296 ASP A N 1
ATOM 2371 C CA . ASP A 1 296 ? 26.118 1.177 -29.984 1.00 79.38 296 ASP A CA 1
ATOM 2372 C C . ASP A 1 296 ? 26.631 0.125 -30.985 1.00 79.38 296 ASP A C 1
ATOM 2374 O O . ASP A 1 296 ? 27.625 0.352 -31.676 1.00 79.38 296 ASP A O 1
ATOM 2378 N N . GLU A 1 297 ? 25.891 -0.973 -31.181 1.00 87.19 297 GLU A N 1
ATOM 2379 C CA . GLU A 1 297 ? 26.212 -1.982 -32.199 1.00 87.19 297 GLU A CA 1
ATOM 2380 C C . GLU A 1 297 ? 26.213 -1.392 -33.621 1.00 87.19 297 GLU A C 1
ATOM 2382 O O . GLU A 1 297 ? 27.158 -1.602 -34.389 1.00 87.19 297 GLU A O 1
ATOM 2387 N N . ALA A 1 298 ? 25.181 -0.618 -33.976 1.00 81.69 298 ALA A N 1
ATOM 2388 C CA . ALA A 1 298 ? 25.080 0.024 -35.285 1.00 81.69 298 ALA A CA 1
ATOM 2389 C C . ALA A 1 298 ? 26.215 1.034 -35.527 1.00 81.69 298 ALA A C 1
ATOM 2391 O O . ALA A 1 298 ? 26.758 1.107 -36.632 1.00 81.69 298 ALA A O 1
ATOM 2392 N N . LEU A 1 299 ? 26.610 1.779 -34.493 1.00 77.81 299 LEU A N 1
ATOM 2393 C CA . LEU A 1 299 ? 27.751 2.689 -34.536 1.00 77.81 299 LEU A CA 1
ATOM 2394 C C . LEU A 1 299 ? 29.070 1.936 -34.717 1.00 77.81 299 LEU A C 1
ATOM 2396 O O . LEU A 1 299 ? 29.883 2.345 -35.543 1.00 77.81 299 LEU A O 1
ATOM 2400 N N . GLY A 1 300 ? 29.256 0.801 -34.041 1.00 80.19 300 GLY A N 1
ATOM 2401 C CA . GLY A 1 300 ? 30.425 -0.056 -34.241 1.00 80.19 300 GLY A CA 1
ATOM 2402 C C . GLY A 1 300 ? 30.513 -0.631 -35.662 1.00 80.19 300 GLY A C 1
ATOM 2403 O O . GLY A 1 300 ? 31.603 -0.762 -36.224 1.00 80.19 300 GLY A O 1
ATOM 2404 N N . VAL A 1 301 ? 29.377 -0.946 -36.295 1.00 86.31 301 VAL A N 1
ATOM 2405 C CA . VAL A 1 301 ? 29.337 -1.322 -37.722 1.00 86.31 301 VAL A CA 1
ATOM 2406 C C . VAL A 1 301 ? 29.721 -0.139 -38.613 1.00 86.31 301 VAL A C 1
ATOM 2408 O O . VAL A 1 301 ? 30.521 -0.299 -39.539 1.00 86.31 301 VAL A O 1
ATOM 2411 N N . LEU A 1 302 ? 29.197 1.054 -38.328 1.00 76.69 302 LEU A N 1
ATOM 2412 C CA . LEU A 1 302 ? 29.519 2.267 -39.075 1.00 76.69 302 LEU A CA 1
ATOM 2413 C C . LEU A 1 302 ? 31.017 2.605 -38.996 1.00 76.69 302 LEU A C 1
ATOM 2415 O O . LEU A 1 302 ? 31.636 2.871 -40.026 1.00 76.69 302 LEU A O 1
ATOM 2419 N N . GLU A 1 303 ? 31.619 2.519 -37.809 1.00 73.50 303 GLU A N 1
ATOM 2420 C CA . GLU A 1 303 ? 33.055 2.726 -37.594 1.00 73.50 303 GLU A CA 1
ATOM 2421 C C . GLU A 1 303 ? 33.902 1.775 -38.456 1.00 73.50 303 GLU A C 1
ATOM 2423 O O . GLU A 1 303 ? 34.838 2.209 -39.134 1.00 73.50 303 GLU A O 1
ATOM 2428 N N . LYS A 1 304 ? 33.526 0.489 -38.529 1.00 83.00 304 LYS A N 1
ATOM 2429 C CA . LYS A 1 304 ? 34.189 -0.488 -39.413 1.00 83.00 304 LYS A CA 1
ATOM 2430 C C . LYS A 1 304 ? 34.107 -0.084 -40.885 1.00 83.00 304 LYS A C 1
ATOM 2432 O O . LYS A 1 304 ? 35.090 -0.233 -41.610 1.00 83.00 304 LYS A O 1
ATOM 2437 N N . HIS A 1 305 ? 32.962 0.424 -41.346 1.00 80.25 305 HIS A N 1
ATOM 2438 C CA . HIS A 1 305 ? 32.819 0.892 -42.727 1.00 80.25 305 HIS A CA 1
ATOM 2439 C C . HIS A 1 305 ? 33.715 2.098 -43.029 1.00 80.25 305 HIS A C 1
ATOM 2441 O O . HIS A 1 305 ? 34.378 2.095 -44.069 1.00 80.25 305 HIS A O 1
ATOM 2447 N N . PHE A 1 306 ? 33.800 3.073 -42.119 1.00 74.25 306 PHE A N 1
ATOM 2448 C CA . PHE A 1 306 ? 34.729 4.202 -42.250 1.00 74.25 306 PHE A CA 1
ATOM 2449 C C . PHE A 1 306 ? 36.188 3.736 -42.297 1.00 74.25 306 PHE A C 1
ATOM 2451 O O . PHE A 1 306 ? 36.927 4.136 -43.197 1.00 74.25 306 PHE A O 1
ATOM 2458 N N . GLY A 1 307 ? 36.591 2.827 -41.402 1.00 77.88 307 GLY A N 1
ATOM 2459 C CA . GLY A 1 307 ? 37.939 2.253 -41.408 1.00 77.88 307 GLY A CA 1
ATOM 2460 C C . GLY A 1 307 ? 38.270 1.517 -42.713 1.00 77.88 307 GLY A C 1
ATOM 2461 O O . GLY A 1 307 ? 39.350 1.689 -43.281 1.00 77.88 307 GLY A O 1
ATOM 2462 N N . ASN A 1 308 ? 37.325 0.740 -43.249 1.00 81.56 308 ASN A N 1
ATOM 2463 C CA . ASN A 1 308 ? 37.494 0.049 -44.530 1.00 81.56 308 ASN A CA 1
ATOM 2464 C C . ASN A 1 308 ? 37.628 1.026 -45.707 1.00 81.56 308 ASN A C 1
ATOM 2466 O O . ASN A 1 308 ? 38.509 0.854 -46.552 1.00 81.56 308 ASN A O 1
ATOM 2470 N N . ALA A 1 309 ? 36.782 2.057 -45.757 1.00 75.88 309 ALA A N 1
ATOM 2471 C CA . ALA A 1 309 ? 36.838 3.086 -46.789 1.00 75.88 309 ALA A CA 1
ATOM 2472 C C . ALA A 1 309 ? 38.160 3.869 -46.738 1.00 75.88 309 ALA A C 1
ATOM 2474 O O . ALA A 1 309 ? 38.787 4.080 -47.779 1.00 75.88 309 ALA A O 1
ATOM 2475 N N . TYR A 1 310 ? 38.629 4.208 -45.535 1.00 76.19 310 TYR A N 1
ATOM 2476 C CA . TYR A 1 310 ? 39.925 4.844 -45.321 1.00 76.19 310 TYR A CA 1
ATOM 2477 C C . TYR A 1 310 ? 41.086 3.992 -45.852 1.00 76.19 310 TYR A C 1
ATOM 2479 O O . TYR A 1 310 ? 41.888 4.450 -46.669 1.00 76.19 310 TYR A O 1
ATOM 2487 N N . ASN A 1 311 ? 41.138 2.715 -45.463 1.00 81.50 311 ASN A N 1
ATOM 2488 C CA . ASN A 1 311 ? 42.163 1.782 -45.933 1.00 81.50 311 ASN A CA 1
ATOM 2489 C C . ASN A 1 311 ? 42.160 1.647 -47.464 1.00 81.50 311 ASN A C 1
ATOM 2491 O O . ASN A 1 311 ? 43.218 1.586 -48.098 1.00 81.50 311 ASN A O 1
ATOM 2495 N N . GLN A 1 312 ? 40.975 1.639 -48.078 1.00 81.12 312 GLN A N 1
ATOM 2496 C CA . GLN A 1 312 ? 40.848 1.576 -49.528 1.00 81.12 312 GLN A CA 1
ATOM 2497 C C . GLN A 1 312 ? 41.346 2.855 -50.211 1.00 81.12 312 GLN A C 1
ATOM 2499 O O . GLN A 1 312 ? 42.033 2.770 -51.232 1.00 81.12 312 GLN A O 1
ATOM 2504 N N . LEU A 1 313 ? 41.072 4.029 -49.640 1.00 72.62 313 LEU A N 1
ATOM 2505 C CA . LEU A 1 313 ? 41.567 5.308 -50.151 1.00 72.62 313 LEU A CA 1
ATOM 2506 C C . LEU A 1 313 ? 43.105 5.373 -50.120 1.00 72.62 313 LEU A C 1
ATOM 2508 O O . LEU A 1 313 ? 43.732 5.806 -51.091 1.00 72.62 313 LEU A O 1
ATOM 2512 N N . GLN A 1 314 ? 43.727 4.842 -49.063 1.00 79.25 314 GLN A N 1
ATOM 2513 C CA . GLN A 1 314 ? 45.184 4.702 -48.967 1.00 79.25 314 GLN A CA 1
ATOM 2514 C C . GLN A 1 314 ? 45.756 3.773 -50.050 1.00 79.25 314 GLN A C 1
ATOM 2516 O O . GLN A 1 314 ? 46.793 4.068 -50.652 1.00 79.25 314 GLN A O 1
ATOM 2521 N N . ASN A 1 315 ? 45.078 2.662 -50.352 1.00 82.50 315 ASN A N 1
ATOM 2522 C CA . ASN A 1 315 ? 45.485 1.756 -51.432 1.00 82.50 315 ASN A CA 1
ATOM 2523 C C . ASN A 1 315 ? 45.395 2.423 -52.811 1.00 82.50 315 ASN A C 1
ATOM 2525 O O . ASN A 1 315 ? 46.328 2.306 -53.610 1.00 82.50 315 ASN A O 1
ATOM 2529 N N . VAL A 1 316 ? 44.316 3.166 -53.070 1.00 76.25 316 VAL A N 1
ATOM 2530 C CA . VAL A 1 316 ? 44.143 3.946 -54.304 1.00 76.25 316 VAL A CA 1
ATOM 2531 C C . VAL A 1 316 ? 45.281 4.955 -54.461 1.00 76.25 316 VAL A C 1
ATOM 2533 O O . VAL A 1 316 ? 45.914 4.988 -55.515 1.00 76.25 316 VAL A O 1
ATOM 2536 N N . ASN A 1 317 ? 45.624 5.690 -53.399 1.00 75.25 317 ASN A N 1
ATOM 2537 C CA . ASN A 1 317 ? 46.745 6.634 -53.395 1.00 75.25 317 ASN A CA 1
ATOM 2538 C C . ASN A 1 317 ? 48.086 5.953 -53.749 1.00 75.25 317 ASN A C 1
ATOM 2540 O O . ASN A 1 317 ? 48.850 6.458 -54.571 1.00 75.25 317 ASN A O 1
ATOM 2544 N N . LYS A 1 318 ? 48.355 4.752 -53.215 1.00 82.38 318 LYS A N 1
ATOM 2545 C CA . LYS A 1 318 ? 49.562 3.974 -53.563 1.00 82.38 318 LYS A CA 1
ATOM 2546 C C . LYS A 1 318 ? 49.621 3.596 -55.045 1.00 82.38 318 LYS A C 1
ATOM 2548 O O . LYS A 1 318 ? 50.698 3.665 -55.640 1.00 82.38 318 LYS A O 1
ATOM 2553 N N . PHE A 1 319 ? 48.508 3.175 -55.650 1.00 79.31 319 PHE A N 1
ATOM 2554 C CA . PHE A 1 319 ? 48.473 2.851 -57.084 1.00 79.31 319 PHE A CA 1
ATOM 2555 C C . PHE A 1 319 ? 48.743 4.073 -57.946 1.00 79.31 319 PHE A C 1
ATOM 2557 O O . PHE A 1 319 ? 49.507 4.005 -58.906 1.00 79.31 319 PHE A O 1
ATOM 2564 N N . PHE A 1 320 ? 48.158 5.188 -57.549 1.00 72.88 320 PHE A N 1
ATOM 2565 C CA . PHE A 1 320 ? 48.315 6.477 -58.184 1.00 72.88 320 PHE A CA 1
ATOM 2566 C C . PHE A 1 320 ? 49.766 6.987 -58.133 1.00 72.88 320 PHE A C 1
ATOM 2568 O O . PHE A 1 320 ? 50.308 7.359 -59.173 1.00 72.88 320 PHE A O 1
ATOM 2575 N N . MET A 1 321 ? 50.443 6.878 -56.982 1.00 75.31 321 MET A N 1
ATOM 2576 C CA . MET A 1 321 ? 51.880 7.167 -56.872 1.00 75.31 321 MET A CA 1
ATOM 2577 C C . MET A 1 321 ? 52.720 6.261 -57.781 1.00 75.31 321 MET A C 1
ATOM 2579 O O . MET A 1 321 ? 53.555 6.750 -58.536 1.00 75.31 321 MET A O 1
ATOM 2583 N N . ARG A 1 322 ? 52.467 4.942 -57.769 1.00 80.00 322 ARG A N 1
ATOM 2584 C CA . ARG A 1 322 ? 53.176 3.982 -58.638 1.00 80.00 322 ARG A CA 1
ATOM 2585 C C . ARG A 1 322 ? 52.986 4.293 -60.122 1.00 80.00 322 ARG A C 1
ATOM 2587 O O . ARG A 1 322 ? 53.928 4.140 -60.897 1.00 80.00 322 ARG A O 1
ATOM 2594 N N . LEU A 1 323 ? 51.778 4.688 -60.521 1.00 74.44 323 LEU A N 1
ATOM 2595 C CA . LEU A 1 323 ? 51.471 5.085 -61.892 1.00 74.44 323 LEU A CA 1
ATOM 2596 C C . LEU A 1 323 ? 52.242 6.352 -62.277 1.00 74.44 323 LEU A C 1
ATOM 2598 O O . LEU A 1 323 ? 52.862 6.372 -63.336 1.00 74.44 323 LEU A O 1
ATOM 2602 N N . GLY A 1 324 ? 52.272 7.355 -61.395 1.00 73.62 324 GLY A N 1
ATOM 2603 C CA . GLY A 1 324 ? 53.069 8.568 -61.583 1.00 73.62 324 GLY A CA 1
ATOM 2604 C C . GLY A 1 324 ? 54.552 8.271 -61.782 1.00 73.62 324 GLY A C 1
ATOM 2605 O O . GLY A 1 324 ? 55.120 8.677 -62.791 1.00 73.62 324 GLY A O 1
ATOM 2606 N N . THR A 1 325 ? 55.152 7.463 -60.902 1.00 77.81 325 THR A N 1
ATOM 2607 C CA . THR A 1 325 ? 56.567 7.072 -61.022 1.00 77.81 325 THR A CA 1
ATOM 2608 C C . THR A 1 325 ? 56.859 6.342 -62.337 1.00 77.81 325 THR A C 1
ATOM 2610 O O . THR A 1 325 ? 57.872 6.608 -62.977 1.00 77.81 325 THR A O 1
ATOM 2613 N N . LYS A 1 326 ? 55.971 5.442 -62.78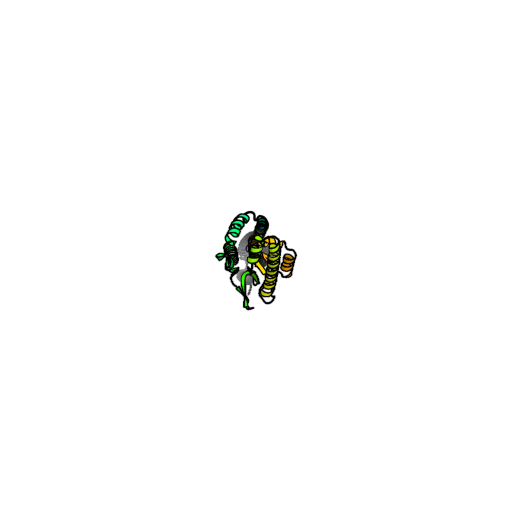5 1.00 75.25 326 LYS A N 1
ATOM 2614 C CA . LYS A 1 326 ? 56.129 4.749 -64.076 1.00 75.25 326 LYS A CA 1
ATOM 2615 C C . LYS A 1 326 ? 56.044 5.706 -65.266 1.00 75.25 326 LYS A C 1
ATOM 2617 O O . LYS A 1 326 ? 56.819 5.571 -66.206 1.00 75.25 326 LYS A O 1
ATOM 2622 N N . LEU A 1 327 ? 55.123 6.668 -65.236 1.00 71.62 327 LEU A N 1
ATOM 2623 C CA . LEU A 1 327 ? 54.990 7.672 -66.295 1.00 71.62 327 LEU A CA 1
ATOM 2624 C C . LEU A 1 327 ? 56.206 8.607 -66.344 1.00 71.62 327 LEU A C 1
ATOM 2626 O O . LEU A 1 327 ? 56.688 8.924 -67.428 1.00 71.62 327 LEU A O 1
ATOM 2630 N N . GLU A 1 328 ? 56.769 8.992 -65.200 1.00 71.06 328 GLU A N 1
ATOM 2631 C CA . GLU A 1 328 ? 58.024 9.753 -65.157 1.00 71.06 328 GLU A CA 1
ATOM 2632 C C . GLU A 1 328 ? 59.196 8.960 -65.748 1.00 71.06 328 GLU A C 1
ATOM 2634 O O . GLU A 1 328 ? 59.958 9.499 -66.546 1.00 71.06 328 GLU A O 1
ATOM 2639 N N . GLN A 1 329 ? 59.292 7.658 -65.460 1.00 74.31 329 GLN A N 1
ATOM 2640 C CA . GLN A 1 329 ? 60.310 6.787 -66.058 1.00 74.31 329 GLN A CA 1
ATOM 2641 C C . GLN A 1 329 ? 60.204 6.717 -67.589 1.00 74.31 329 GLN A C 1
ATOM 2643 O O . GLN A 1 329 ? 61.231 6.668 -68.264 1.00 74.31 329 GLN A O 1
ATOM 2648 N N . THR A 1 330 ? 58.995 6.787 -68.164 1.00 67.19 330 THR A N 1
ATOM 2649 C CA . THR A 1 330 ? 58.828 6.793 -69.632 1.00 67.19 330 THR A CA 1
ATOM 2650 C C . THR A 1 330 ? 59.384 8.040 -70.324 1.00 67.19 330 THR A C 1
ATOM 2652 O O . THR A 1 330 ? 59.680 7.972 -71.512 1.00 67.19 330 THR A O 1
ATOM 2655 N N . LYS A 1 331 ? 59.603 9.156 -69.609 1.00 59.59 331 LYS A N 1
ATOM 2656 C CA . LYS A 1 331 ? 60.271 10.345 -70.173 1.00 59.59 331 LYS A CA 1
ATOM 2657 C C . LYS A 1 331 ? 61.770 10.153 -70.410 1.00 59.59 331 LYS A C 1
ATOM 2659 O O . LYS A 1 331 ? 62.356 10.929 -71.154 1.00 59.59 331 LYS A O 1
ATOM 2664 N N . HIS A 1 332 ? 62.380 9.145 -69.788 1.00 58.41 332 HIS A N 1
ATOM 2665 C CA . HIS A 1 332 ? 63.818 8.873 -69.869 1.00 58.41 332 HIS A CA 1
ATOM 2666 C C . HIS A 1 332 ? 64.167 7.697 -70.793 1.00 58.41 332 HIS A C 1
ATOM 2668 O O . HIS A 1 332 ? 65.324 7.291 -70.858 1.00 58.41 332 HIS A O 1
ATOM 2674 N N . VAL A 1 333 ? 63.184 7.137 -71.505 1.00 56.44 333 VAL A N 1
ATOM 2675 C CA . VAL A 1 333 ? 63.417 6.069 -72.483 1.00 56.44 333 VAL A CA 1
ATOM 2676 C C . VAL A 1 333 ? 63.731 6.705 -73.839 1.00 56.44 333 VAL A C 1
ATOM 2678 O O . VAL A 1 333 ? 62.823 7.038 -74.598 1.00 56.44 333 VAL A O 1
ATOM 2681 N N . GLU A 1 334 ? 65.017 6.888 -74.148 1.00 49.25 334 GLU A N 1
ATOM 2682 C CA . GLU A 1 334 ? 65.458 7.171 -75.519 1.00 49.25 334 GLU A CA 1
ATOM 2683 C C . GLU A 1 334 ? 65.269 5.915 -76.383 1.00 49.25 334 GLU A C 1
ATOM 2685 O O . GLU A 1 334 ? 65.744 4.826 -76.053 1.00 49.25 334 GLU A O 1
ATOM 2690 N N . LEU A 1 335 ? 64.541 6.055 -77.494 1.00 53.16 335 LEU A N 1
ATOM 2691 C CA . LEU A 1 335 ? 64.403 4.996 -78.493 1.00 53.16 335 LEU A CA 1
ATOM 2692 C C . LEU A 1 335 ? 65.750 4.819 -79.215 1.00 53.16 335 LEU A C 1
ATOM 2694 O O . LEU A 1 335 ? 66.311 5.817 -79.674 1.00 53.16 335 LEU A O 1
ATOM 2698 N N . PRO A 1 336 ? 66.273 3.590 -79.376 1.00 43.44 336 PRO A N 1
ATOM 2699 C CA . PRO A 1 336 ? 67.498 3.383 -80.133 1.00 43.44 336 PRO A CA 1
ATOM 2700 C C . PRO A 1 336 ? 67.250 3.750 -81.600 1.00 43.44 336 PRO A C 1
ATOM 2702 O O . PRO A 1 336 ? 66.477 3.092 -82.298 1.00 43.44 336 PRO A O 1
ATOM 2705 N N . VAL A 1 337 ? 67.910 4.811 -82.069 1.00 46.00 337 VAL A N 1
ATOM 2706 C CA . VAL A 1 337 ? 67.952 5.167 -83.490 1.00 46.00 337 VAL A CA 1
ATOM 2707 C C . VAL A 1 337 ? 68.701 4.049 -84.215 1.00 46.00 337 VAL A C 1
ATOM 2709 O O . VAL A 1 337 ? 69.910 3.883 -84.045 1.00 46.00 337 VAL A O 1
ATOM 2712 N N . ARG A 1 338 ? 67.981 3.250 -85.010 1.00 41.56 338 ARG A N 1
ATOM 2713 C CA . ARG A 1 338 ? 68.590 2.323 -85.970 1.00 41.56 338 ARG A CA 1
ATOM 2714 C C . ARG A 1 338 ? 69.383 3.169 -86.969 1.00 41.56 338 ARG A C 1
ATOM 2716 O O . ARG A 1 338 ? 68.788 3.921 -87.732 1.00 41.56 338 ARG A O 1
ATOM 2723 N N . LYS A 1 339 ? 70.714 3.071 -86.944 1.00 45.72 339 LYS A N 1
ATOM 2724 C CA . LYS A 1 339 ? 71.552 3.525 -88.058 1.00 45.72 339 LYS A CA 1
ATOM 2725 C C . LYS A 1 339 ? 71.260 2.596 -89.234 1.00 45.72 339 LYS A C 1
ATOM 2727 O O . LYS A 1 339 ? 71.594 1.417 -89.159 1.00 45.72 339 LYS A O 1
ATOM 2732 N N . GLU A 1 340 ? 70.591 3.101 -90.262 1.00 45.56 340 GLU A N 1
ATOM 2733 C CA . GLU A 1 340 ? 70.593 2.445 -91.566 1.00 45.56 340 GLU A CA 1
ATOM 2734 C C . GLU A 1 340 ? 71.996 2.612 -92.159 1.00 45.56 340 GLU A C 1
ATOM 2736 O O . GLU A 1 340 ? 72.515 3.721 -92.276 1.00 45.56 340 GLU A O 1
ATOM 2741 N N . GLU A 1 341 ? 72.644 1.479 -92.421 1.00 45.06 341 GLU A N 1
ATOM 2742 C CA . GLU A 1 341 ? 73.876 1.388 -93.193 1.00 45.06 341 GLU A CA 1
ATOM 2743 C C . GLU A 1 341 ? 73.579 1.829 -94.633 1.00 45.06 341 GLU A C 1
ATOM 2745 O O . GLU A 1 341 ? 72.896 1.125 -95.375 1.00 45.06 341 GLU A O 1
ATOM 2750 N N . GLU A 1 342 ? 74.104 2.983 -95.049 1.00 43.12 342 GLU A N 1
ATOM 2751 C CA . GLU A 1 342 ? 74.282 3.275 -96.471 1.00 43.12 342 GLU A CA 1
ATOM 2752 C C . GLU A 1 342 ? 75.428 2.398 -96.995 1.00 43.12 342 GLU A C 1
ATOM 2754 O O . GLU A 1 342 ? 76.609 2.678 -96.784 1.00 43.12 342 GLU A O 1
ATOM 2759 N N . ALA A 1 343 ? 75.062 1.304 -97.663 1.00 44.62 343 ALA A N 1
ATOM 2760 C CA . ALA A 1 343 ? 75.950 0.482 -98.470 1.00 44.62 343 ALA A CA 1
ATOM 2761 C C . ALA A 1 343 ? 75.511 0.554 -99.940 1.00 44.62 343 ALA A C 1
ATOM 2763 O O . ALA A 1 343 ? 74.537 -0.095 -100.313 1.00 44.62 343 ALA A O 1
ATOM 2764 N N . SER A 1 344 ? 76.237 1.336 -100.749 1.00 45.59 344 SER A N 1
ATOM 2765 C CA . SER A 1 344 ? 76.311 1.298 -102.229 1.00 45.59 344 SER A CA 1
ATOM 2766 C C . SER A 1 344 ? 77.048 2.570 -102.690 1.00 45.59 344 SER A C 1
ATOM 2768 O O . SER A 1 344 ? 76.572 3.649 -102.356 1.00 45.59 344 SER A O 1
ATOM 2770 N N . VAL A 1 345 ? 78.165 2.604 -103.423 1.00 45.38 345 VAL A N 1
ATOM 2771 C CA . VAL A 1 345 ? 79.020 1.664 -104.176 1.00 45.38 345 VAL A CA 1
ATOM 2772 C C . VAL A 1 345 ? 80.417 2.286 -104.213 1.00 45.38 345 VAL A C 1
ATO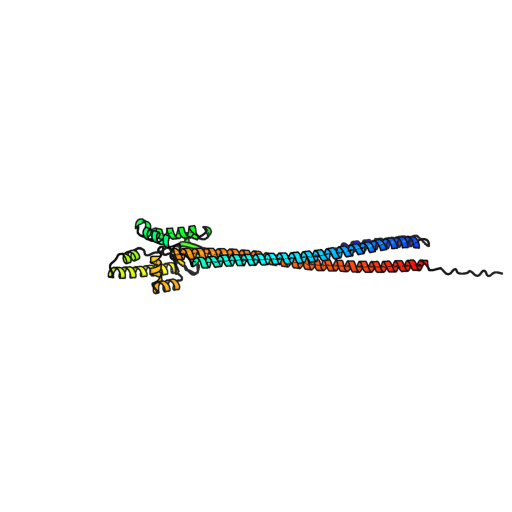M 2774 O O . VAL A 1 345 ? 80.479 3.537 -104.266 1.00 45.38 345 VAL A O 1
#

Foldseek 3Di:
DPPVVVVVVVVVVVVVVVVVVVVVVDDDDDCLVVVLVVLVVVLVVLVVVLVVLVVVLVVLVVVVVVVLVVVVVVLVVVVVVLVVVVVVLVVVLVVVVVVLVVPPPVVVVQVVLVVVCVDPVCPPCVQLVLVVVLCVVQDDPVQKDAQDQWPVRDTAGMWGDDPQATAGEHADAPVPLVVQLVPDDDVSNVVSLVVRLVVLLVVLVVCLVPAQDPPTSYDNAYEHEHAHPVVLVVQCVPVVSVVSNVVSRYHYDYSSRVSSVSSNSVSVSVVVVSVVVSVVVVVVSVVVVVVVVVVVVVVVVVSVVSVVVSVVSVVVSVVSVVVSVVSVVVVVDDDDDPPDDPDDD

Nearest PDB structures (foldseek):
  3g6b-assembly1_B  TM=3.389E-01  e=7.744E-02  Thermotoga maritima
  3ja6-assembly1_I  TM=2.882E-01  e=5.776E-02  Escherichia coli
  3g67-assembly1_B  TM=3.399E-01  e=1.761E-01  Thermotoga maritima
  7sqc-assembly1_1J  TM=2.435E-01  e=1.840E+00  Chlamydomonas reinhardtii

Solvent-accessible surface area (backbone atoms only — not comparable to full-atom values): 19214 Å² total; per-residue (Å²): 129,85,56,68,66,59,54,53,52,50,51,53,50,48,54,52,51,51,51,51,53,58,54,68,74,68,65,86,91,76,60,70,64,62,51,48,51,53,49,52,54,49,49,52,53,52,52,53,49,50,52,54,48,52,52,50,52,53,51,49,54,50,53,51,53,51,50,50,53,53,47,54,53,49,52,51,49,53,52,50,53,50,51,53,51,50,50,50,50,51,48,53,55,52,50,53,61,54,54,64,74,64,71,75,75,61,66,64,63,52,58,59,49,59,61,58,63,68,43,80,92,53,57,83,57,48,43,52,51,54,53,51,49,53,45,62,76,73,44,62,75,88,39,45,47,67,64,40,67,44,97,88,72,54,69,33,55,25,32,38,53,56,87,86,30,28,40,43,31,38,63,68,71,70,59,67,33,53,52,45,34,75,74,46,58,80,68,59,17,53,54,24,47,54,52,34,55,52,52,51,53,50,51,47,52,50,51,27,70,75,56,45,43,94,88,47,62,36,41,88,34,35,36,40,38,28,80,37,58,72,56,39,54,60,48,61,70,36,61,72,52,42,51,49,24,58,78,50,31,31,46,77,29,23,64,66,56,40,54,48,49,54,50,52,51,52,51,51,55,49,51,54,53,51,52,52,53,52,51,55,52,51,54,49,54,53,52,51,51,55,54,47,54,53,51,53,52,52,48,55,53,49,52,51,51,53,52,51,53,51,54,48,52,55,51,52,52,52,52,52,51,54,50,50,55,52,57,58,54,60,76,71,63,79,76,84,77,78,79,78,81,89,82,85,133

pLDDT: mean 75.3, std 14.29, range [41.31, 95.62]

Radius of gyration: 47.02 Å; Cα contacts (8 Å, |Δi|>4): 255; chains: 1; bounding box: 110×35×149 Å

Organism: NCBI:txid1974853

InterPro domains:
  IPR003798 DNA recombination RmuC [PF02646] (72-337)
  IPR003798 DNA recombination RmuC [PTHR30563] (31-342)

Mean predicted aligned error: 16.3 Å

Secondary structure (DSSP, 8-state):
---HHHHHHHHHHHHHHHHHHHHHTT-SSS-HHHHHHHHHHHHHHHHHHHHHHHHHHHHHHHHHHHHHHHHHHHHHHHHHHHHHHHHHHHHHHHHHHHHTT---STHHHHHHHHHHTT-GGGTTTHHHHHHHHHHHHHS-GGGEEEEEEPTTS-EEEEEEEETTEEEEEE----HHHHHHHHHS-HHHHHHHHHHHHHHHHHHHHHHHHHH--TTSSB-S-EEEE-S-HHHHHHHHTSHHHHHHHHHTTEEEE-HHHHHHHHHHHHHHHHHHHHHHHHHHHHHHHHHHHHHHHHHHHHHHHHHHHHHHHHHHHHHHHHHHHHHHHHHHHHTT-------------